Protein 8KH9 (pdb70)

InterPro domains:
  IPR000719 Protein kinase domain [PS50011] (467-755)
  IPR001245 Serine-threonine/tyrosine-protein kinase, catalytic domain [PF07714] (468-743)
  IPR001245 Serine-threonine/tyrosine-protein kinase, catalytic domain [PR00109] (550-563)
  IPR001245 Serine-threonine/tyrosine-protein kinase, catalytic domain [PR00109] (602-620)
  IPR001245 Serine-threonine/tyrosine-protein kinase, catalytic domain [PR00109] (651-661)
  IPR001245 Serine-threonine/tyrosine-protein kinase, catalytic domain [PR00109] (670-692)
  IPR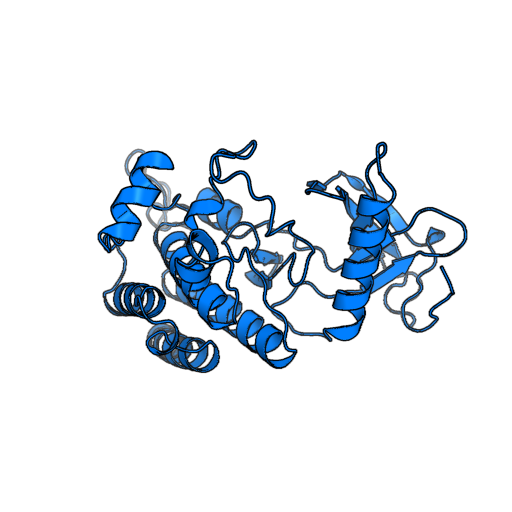001245 Serine-threonine/tyrosine-protein kinase, catalytic domain [PR00109] (714-736)
  IPR003598 Immunoglobulin subtype 2 [SM00408] (48-108)
  IPR003598 Immunoglobulin subtype 2 [SM00408] (163-231)
  IPR003598 Immunoglobulin subtype 2 [SM00408] (262-340)
  IPR003599 Immunoglobulin domain subtype [SM00409] (42-116)
  IPR003599 Immunoglobulin domain subtype [SM00409] (157-242)
  IPR003599 Immunoglobulin domain subtype [SM00409] (256-351)
  IPR007110 Immunoglobulin-like domain [PS50835] (152-240)
  IPR007110 Immunoglobulin-like domain [PS50835] (249-349)
  IPR008266 Tyrosine-protein kinase, active site [PS00109] (608-620)
  IPR011009 Protein kinase-like domain superfamily [SSF56112] (458-743)
  IPR013098 Immunoglobulin I-set [PF07679] (161-239)
  IPR013783 Immunoglobulin-like fold [G3DSA:2.60.40.10] (32-110)
  IPR013783 Immunoglobulin-like fold [G3DSA:2.60.40.10] (138-244)

Nearest PDB structures (foldseek):
  8kh8-assembly1_A  TM=1.003E+00  e=1.673E-57  Homo sapi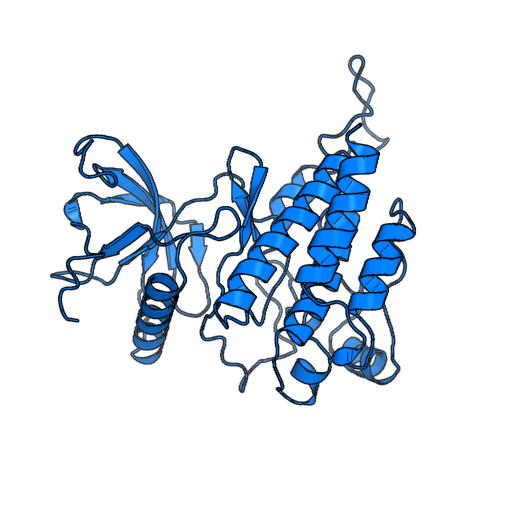ens
  7wcx-assembly1_A  TM=1.002E+00  e=3.620E-56  Homo sapiens
  7yc3-assembly1_A  TM=1.002E+00  e=5.661E-56  Homo sapiens
  4qrc-assembly1_A  TM=9.976E-01  e=4.189E-54  Homo sapiens
  6jpe-assembly1_A  TM=9.881E-01  e=8.193E-54  Homo sapiens

Organism: Homo sapiens (NCBI:txid9606)

Structure (mmCIF, N/CA/C/O backbone):
data_8KH9
#
_entry.id   8KH9
#
_cell.length_a   42.398
_cell.length_b   61.605
_cell.length_c   60.605
_cell.angle_alpha   90.00
_cell.angle_beta   97.93
_cell.angle_gamma   90.00
#
_symmetry.space_group_name_H-M   'P 1 21 1'
#
loop_
_entity.id
_entity.type
_entity.pdbx_description
1 polymer 'Fibroblast growth factor receptor 4'
2 non-polymer 1,2-ETHANEDIOL
3 non-polymer 'SULFATE ION'
4 non-polymer 1-[4-[(1~{R})-1-[3,5-bis(chloranyl)pyridin-4-yl]ethoxy]-5-cyano-pyridin-2-yl]-3-[6-methanoyl-5-[(4-methyl-2-oxidanylidene-piperazin-1-yl)methyl]-3-(2-morpholin-4-ylethoxy)pyridin-2-yl]urea
5 water water
#
loop_
_atom_site.group_PDB
_atom_site.id
_atom_site.type_symbol
_atom_site.label_atom_id
_atom_site.label_alt_id
_atom_site.label_comp_id
_atom_site.label_asym_id
_atom_site.label_entity_id
_atom_site.label_seq_id
_atom_site.pdbx_PDB_ins_code
_atom_site.Cartn_x
_atom_site.Cartn_y
_atom_site.Cartn_z
_atom_site.occupancy
_atom_site.B_iso_or_equiv
_atom_site.auth_seq_id
_atom_site.auth_comp_id
_atom_site.auth_asym_id
_atom_site.auth_atom_id
_atom_site.pdbx_PDB_model_num
ATOM 1 N N . LEU A 1 1 ? 139.425 -11.482 135.123 1.00 37.78 454 LEU A N 1
ATOM 2 C CA . LEU A 1 1 ? 139.902 -10.178 134.687 1.00 31.27 454 LEU A CA 1
ATOM 3 C C . LEU A 1 1 ? 141.262 -9.916 135.305 1.00 24.59 454 LEU A C 1
ATOM 4 O O . LEU A 1 1 ? 141.537 -10.352 136.421 1.00 28.02 454 LEU A O 1
ATOM 9 N N . PRO A 1 2 ? 142.131 -9.224 134.578 1.00 26.55 455 PRO A N 1
ATOM 10 C CA . PRO A 1 2 ? 143.462 -8.922 135.107 1.00 28.49 455 PRO A CA 1
ATOM 11 C C . PRO A 1 2 ? 143.401 -7.758 136.082 1.00 22.65 455 PRO A C 1
ATOM 12 O O . PRO A 1 2 ? 142.469 -6.950 136.076 1.00 28.66 455 PRO A O 1
ATOM 16 N N . LEU A 1 3 ? 144.425 -7.689 136.923 1.00 24.86 456 LEU A N 1
ATOM 17 C CA . LEU A 1 3 ? 144.526 -6.645 137.928 1.00 22.89 456 LEU A CA 1
ATOM 18 C C . LEU A 1 3 ? 145.011 -5.360 137.270 1.00 27.54 456 LEU A C 1
ATOM 19 O O . LEU A 1 3 ? 146.067 -5.346 136.629 1.00 28.92 456 LEU A O 1
ATOM 24 N N . ASP A 1 4 ? 144.240 -4.279 137.422 1.00 21.79 457 ASP A N 1
ATOM 25 C CA . ASP A 1 4 ? 144.677 -2.940 137.028 1.00 21.65 457 ASP A CA 1
ATOM 26 C C . ASP A 1 4 ? 144.989 -2.172 138.302 1.00 22.66 457 ASP A C 1
ATOM 27 O O . ASP A 1 4 ? 144.065 -1.673 138.972 1.00 18.29 457 ASP A O 1
ATOM 32 N N . PRO A 1 5 ? 146.257 -2.059 138.695 1.00 18.52 458 PRO A N 1
ATOM 33 C CA . PRO A 1 5 ? 146.567 -1.400 139.972 1.00 17.60 458 PRO A CA 1
ATOM 34 C C . PRO A 1 5 ? 146.159 0.059 140.043 1.00 17.27 458 PRO A C 1
ATOM 35 O O . PRO A 1 5 ? 146.001 0.571 141.152 1.00 21.50 458 PRO A O 1
ATOM 39 N N . LEU A 1 6 ? 145.950 0.741 138.906 1.00 15.56 459 LEU A N 1
ATOM 40 C CA . LEU A 1 6 ? 145.533 2.138 138.968 1.00 15.55 459 LEU A CA 1
ATOM 41 C C . LEU A 1 6 ? 144.168 2.274 139.636 1.00 16.04 459 LEU A C 1
ATOM 42 O O . LEU A 1 6 ? 143.920 3.255 140.352 1.00 17.34 459 LEU A O 1
ATOM 47 N N . TRP A 1 7 ? 143.296 1.294 139.430 1.00 14.99 460 TRP A N 1
ATOM 48 C CA . TRP A 1 7 ? 141.896 1.405 139.819 1.00 14.31 460 TRP A CA 1
ATOM 49 C C . TRP A 1 7 ? 141.454 0.418 140.891 1.00 16.98 460 TRP A C 1
ATOM 50 O O . TRP A 1 7 ? 140.416 0.660 141.529 1.00 15.35 460 TRP A O 1
ATOM 61 N N . GLU A 1 8 ? 142.168 -0.687 141.079 1.00 15.31 461 GLU A N 1
ATOM 62 C CA . GLU A 1 8 ? 141.689 -1.742 141.963 1.00 14.61 461 GLU A CA 1
ATOM 63 C C . GLU A 1 8 ? 141.633 -1.246 143.404 1.00 15.16 461 GLU A C 1
ATOM 64 O O . GLU A 1 8 ? 142.538 -0.557 143.892 1.00 17.52 461 GLU A O 1
ATOM 70 N N . PHE A 1 9 ? 140.531 -1.578 144.072 1.00 13.44 462 PHE A N 1
ATOM 71 C CA . PHE A 1 9 ? 140.272 -1.198 145.453 1.00 13.86 462 PHE A CA 1
ATOM 72 C C . PHE A 1 9 ? 139.951 -2.468 146.232 1.00 14.88 462 PHE A C 1
ATOM 73 O O . PHE A 1 9 ? 139.197 -3.313 145.747 1.00 15.41 462 PHE A O 1
ATOM 81 N N . PRO A 1 10 ? 140.511 -2.649 147.434 1.00 14.37 463 PRO A N 1
ATOM 82 C CA . PRO A 1 10 ? 140.236 -3.892 148.183 1.00 13.20 463 PRO A CA 1
ATOM 83 C C . PRO A 1 10 ? 138.760 -4.009 148.553 1.00 12.59 463 PRO A C 1
ATOM 84 O O . PRO A 1 10 ? 138.203 -3.144 149.241 1.00 12.75 463 PRO A O 1
ATOM 88 N N . ARG A 1 11 ? 138.136 -5.129 148.157 1.00 12.88 464 ARG A N 1
ATOM 89 C CA . ARG A 1 11 ? 136.700 -5.270 148.417 1.00 12.63 464 ARG A CA 1
ATOM 90 C C . ARG A 1 11 ? 136.372 -5.341 149.909 1.00 12.27 464 ARG A C 1
ATOM 91 O O . ARG A 1 11 ? 135.237 -5.028 150.297 1.00 13.65 464 ARG A O 1
ATOM 99 N N . ASP A 1 12 ? 137.328 -5.740 150.754 1.00 10.86 465 ASP A N 1
ATOM 100 C CA . ASP A 1 12 ? 137.094 -5.778 152.196 1.00 12.40 465 ASP A CA 1
ATOM 101 C C . ASP A 1 12 ? 137.051 -4.399 152.830 1.00 11.71 465 ASP A C 1
ATOM 102 O O . ASP A 1 12 ? 136.724 -4.294 154.022 1.00 12.49 465 ASP A O 1
ATOM 107 N N . ARG A 1 13 ? 137.340 -3.337 152.068 1.00 11.00 466 ARG A N 1
ATOM 108 C CA . ARG A 1 13 ? 137.186 -1.961 152.521 1.00 9.94 466 ARG A CA 1
ATOM 109 C C . ARG A 1 13 ? 135.820 -1.393 152.165 1.00 11.77 466 ARG A C 1
ATOM 110 O O . ARG A 1 13 ? 135.589 -0.193 152.366 1.00 14.11 466 ARG A O 1
ATOM 118 N N . LEU A 1 14 ? 134.920 -2.214 151.627 1.00 13.16 467 LEU A N 1
ATOM 119 C CA . LEU A 1 14 ? 133.543 -1.817 151.338 1.00 9.83 467 LEU A CA 1
ATOM 120 C C . LEU A 1 14 ? 132.605 -2.491 152.318 1.00 13.32 467 LEU A C 1
ATOM 121 O O . LEU A 1 14 ? 132.743 -3.689 152.615 1.00 13.26 467 LEU A O 1
ATOM 126 N N . VAL A 1 15 ? 131.638 -1.737 152.806 1.00 13.44 468 VAL A N 1
ATOM 127 C CA . VAL A 1 15 ? 130.520 -2.293 153.562 1.00 13.61 468 VAL A CA 1
ATOM 128 C C . VAL A 1 15 ? 129.259 -1.954 152.774 1.00 14.37 468 VAL A C 1
ATOM 129 O O . VAL A 1 15 ? 128.869 -0.784 152.703 1.00 12.70 468 VAL A O 1
ATOM 133 N N . LEU A 1 16 ? 128.620 -2.967 152.198 1.00 13.93 469 LEU A N 1
ATOM 134 C CA . LEU A 1 16 ? 127.458 -2.734 151.342 1.00 13.17 469 LEU A CA 1
ATOM 135 C C . LEU A 1 16 ? 126.240 -2.344 152.170 1.00 18.26 469 LEU A C 1
ATOM 136 O O . LEU A 1 16 ? 125.975 -2.925 153.232 1.00 18.07 469 LEU A O 1
ATOM 141 N N . GLY A 1 17 ? 125.491 -1.357 151.670 1.00 17.55 470 GLY A N 1
ATOM 142 C CA . GLY A 1 17 ? 124.278 -0.878 152.311 1.00 15.73 470 GLY A CA 1
ATOM 143 C C . GLY A 1 17 ? 123.021 -1.079 151.481 1.00 14.75 470 GLY A C 1
ATOM 144 O O . GLY A 1 17 ? 122.918 -2.004 150.676 1.00 17.16 470 GLY A O 1
ATOM 145 N N . LYS A 1 18 ? 122.055 -0.178 151.661 1.00 17.55 471 LYS A N 1
ATOM 146 C CA . LYS A 1 18 ? 120.740 -0.355 151.045 1.00 18.69 471 LYS A CA 1
ATOM 147 C C . LYS A 1 18 ? 120.808 -0.171 149.527 1.00 17.78 471 LYS A C 1
ATOM 148 O O . LYS A 1 18 ? 121.509 0.720 149.032 1.00 16.35 471 LYS A O 1
ATOM 150 N N . PRO A 1 19 ? 120.086 -0.984 148.769 1.00 14.51 472 PRO A N 1
ATOM 151 C CA . PRO A 1 19 ? 120.054 -0.814 147.316 1.00 17.66 472 PRO A CA 1
ATOM 152 C C . PRO A 1 19 ? 119.534 0.557 146.930 1.00 17.87 472 PRO A C 1
ATOM 153 O O . PRO A 1 19 ? 118.704 1.157 147.624 1.00 19.83 472 PRO A O 1
ATOM 157 N N . LEU A 1 20 ? 120.035 1.045 145.797 1.00 15.64 473 LEU A N 1
ATOM 158 C CA . LEU A 1 20 ? 119.575 2.288 145.187 1.00 18.04 473 LEU A CA 1
ATOM 159 C C . LEU A 1 20 ? 118.629 2.054 144.017 1.00 20.34 473 LEU A C 1
ATOM 160 O O . LEU A 1 20 ? 117.588 2.722 143.922 1.00 22.40 473 LEU A O 1
ATOM 165 N N . GLY A 1 21 ? 118.943 1.109 143.140 1.00 16.42 474 GLY A N 1
ATOM 166 C CA . GLY A 1 21 ? 118.131 0.923 141.954 1.00 19.91 474 GLY A CA 1
ATOM 167 C C . GLY A 1 21 ? 118.779 -0.095 141.060 1.00 21.60 474 GLY A C 1
ATOM 168 O O . GLY A 1 21 ? 119.889 -0.568 141.307 1.00 22.17 474 GLY A O 1
ATOM 169 N N . GLU A 1 22 ? 118.069 -0.435 139.989 1.00 25.21 475 GLU A N 1
ATOM 170 C CA . GLU A 1 22 ? 118.653 -1.374 139.047 1.00 29.98 475 GLU A CA 1
ATOM 171 C C . GLU A 1 22 ? 118.332 -0.949 137.632 1.00 32.99 475 GLU A C 1
ATOM 172 O O . GLU A 1 22 ? 117.340 -0.262 137.380 1.00 32.64 475 GLU A O 1
ATOM 178 N N . GLY A 1 23 ? 119.206 -1.351 136.718 1.00 33.31 476 GLY A N 1
ATOM 179 C CA . GLY A 1 23 ? 119.070 -1.013 135.321 1.00 33.54 476 GLY A CA 1
ATOM 180 C C . GLY A 1 23 ? 118.945 -2.258 134.479 1.00 25.62 476 GLY A C 1
ATOM 181 O O . GLY A 1 23 ? 118.561 -3.320 134.983 1.00 27.06 476 GLY A O 1
ATOM 182 N N . ALA A 1 24 ? 119.271 -2.144 133.189 1.00 28.52 477 ALA A N 1
ATOM 183 C CA . ALA A 1 24 ? 119.074 -3.269 132.278 1.00 30.39 477 ALA A CA 1
ATOM 184 C C . ALA A 1 24 ? 120.032 -4.419 132.567 1.00 32.95 477 ALA A C 1
ATOM 185 O O . ALA A 1 24 ? 119.672 -5.587 132.382 1.00 34.96 477 ALA A O 1
ATOM 187 N N . PHE A 1 25 ? 121.263 -4.123 132.996 1.00 29.07 478 PHE A N 1
ATOM 188 C CA . PHE A 1 25 ? 122.246 -5.185 133.177 1.00 28.46 478 PHE A CA 1
ATOM 189 C C . PHE A 1 25 ? 122.927 -5.202 134.537 1.00 24.71 478 PHE A C 1
ATOM 190 O O . PHE A 1 25 ? 123.774 -6.075 134.766 1.00 26.58 478 PHE A O 1
ATOM 198 N N . GLY A 1 26 ? 122.587 -4.286 135.444 1.00 23.46 479 GLY A N 1
ATOM 199 C CA . GLY A 1 26 ? 123.227 -4.294 136.741 1.00 20.27 479 GLY A CA 1
ATOM 200 C C . GLY A 1 26 ? 122.332 -3.698 137.806 1.00 25.26 479 GLY A C 1
ATOM 201 O O . GLY A 1 26 ? 121.224 -3.232 137.536 1.00 25.72 479 GLY A O 1
ATOM 202 N N . GLN A 1 27 ? 122.827 -3.726 139.037 1.00 18.99 480 GLN A N 1
ATOM 203 C CA . GLN A 1 27 ? 122.128 -3.149 140.170 1.00 21.87 480 GLN A CA 1
ATOM 204 C C . GLN A 1 27 ? 123.125 -2.301 140.938 1.00 16.34 480 GLN A C 1
ATOM 205 O O . GLN A 1 27 ? 124.332 -2.559 140.904 1.00 17.59 480 GLN A O 1
ATOM 211 N N . VAL A 1 28 ? 122.613 -1.270 141.591 1.00 15.54 481 VAL A N 1
ATOM 212 C CA . VAL A 1 28 ? 123.439 -0.282 142.271 1.00 14.89 481 VAL A CA 1
ATOM 213 C C . VAL A 1 28 ? 123.024 -0.252 143.736 1.00 14.21 481 VAL A C 1
ATOM 214 O O . VAL A 1 28 ? 121.827 -0.167 144.045 1.00 15.32 481 VAL A O 1
ATOM 218 N N . VAL A 1 29 ? 124.006 -0.325 144.640 1.00 13.22 482 VAL A N 1
ATOM 219 C CA . VAL A 1 29 ? 123.754 -0.263 146.074 1.00 13.68 482 VAL A CA 1
ATOM 220 C C . VAL A 1 29 ? 124.645 0.814 146.673 1.00 13.48 482 VAL A C 1
ATOM 221 O O . VAL A 1 29 ? 125.752 1.074 146.184 1.00 15.50 482 VAL A O 1
ATOM 225 N N . ARG A 1 30 ? 124.149 1.461 147.722 1.00 13.41 483 ARG A N 1
ATOM 226 C CA . ARG A 1 30 ? 124.991 2.348 148.511 1.00 11.42 483 ARG A CA 1
ATOM 227 C C . ARG A 1 30 ? 126.017 1.514 149.264 1.00 13.02 483 ARG A C 1
ATOM 228 O O . ARG A 1 30 ? 125.776 0.350 149.588 1.00 15.25 483 ARG A O 1
ATOM 236 N N . ALA A 1 31 ? 127.171 2.111 149.557 1.00 12.15 484 ALA A N 1
ATOM 237 C CA . ALA A 1 31 ? 128.135 1.424 150.409 1.00 12.98 484 ALA A CA 1
ATOM 238 C C . ALA A 1 31 ? 128.985 2.444 151.140 1.00 13.57 484 ALA A C 1
ATOM 239 O O . ALA A 1 31 ? 129.119 3.588 150.713 1.00 12.25 484 ALA A O 1
ATOM 241 N N . GLU A 1 32 ? 129.533 2.035 152.284 1.00 14.29 485 GLU A N 1
ATOM 242 C CA . GLU A 1 32 ? 130.619 2.766 152.921 1.00 14.34 485 GLU A CA 1
ATOM 243 C C . GLU A 1 32 ? 131.949 2.211 152.429 1.00 14.99 485 GLU A C 1
ATOM 244 O O . GLU A 1 32 ? 132.115 0.989 152.295 1.00 15.08 485 GLU A O 1
ATOM 250 N N . ALA A 1 33 ? 132.867 3.100 152.101 1.00 11.76 486 ALA A N 1
ATOM 251 C CA . ALA A 1 33 ? 134.229 2.762 151.704 1.00 11.51 486 ALA A CA 1
ATOM 252 C C . ALA A 1 33 ? 135.200 3.359 152.716 1.00 14.98 486 ALA A C 1
ATOM 253 O O . ALA A 1 33 ? 135.029 4.509 153.157 1.00 14.84 486 ALA A O 1
ATOM 255 N N . PHE A 1 34 ? 136.217 2.588 153.097 1.00 12.36 487 PHE A N 1
ATOM 256 C CA . PHE A 1 34 ? 137.238 3.047 154.033 1.00 10.60 487 PHE A CA 1
ATOM 257 C C . PHE A 1 34 ? 138.562 3.196 153.302 1.00 11.09 487 PHE A C 1
ATOM 258 O O . PHE A 1 34 ? 139.051 2.247 152.682 1.00 14.49 487 PHE A O 1
ATOM 266 N N . GLY A 1 35 ? 139.085 4.420 153.283 1.00 12.75 488 GLY A N 1
ATOM 267 C CA . GLY A 1 35 ? 140.383 4.630 152.681 1.00 15.07 488 GLY A CA 1
ATOM 268 C C . GLY A 1 35 ? 140.358 4.788 151.177 1.00 14.34 488 GLY A C 1
ATOM 269 O O . GLY A 1 35 ? 141.349 4.445 150.510 1.00 15.35 488 GLY A O 1
ATOM 270 N N . MET A 1 36 ? 139.244 5.270 150.615 1.00 14.97 489 MET A N 1
ATOM 271 C CA . MET A 1 36 ? 139.254 5.607 149.191 1.00 17.56 489 MET A CA 1
ATOM 272 C C . MET A 1 36 ? 140.379 6.575 148.862 1.00 19.35 489 MET A C 1
ATOM 273 O O . MET A 1 36 ? 141.036 6.440 147.821 1.00 20.63 489 MET A O 1
ATOM 278 N N . ASP A 1 37 ? 140.647 7.522 149.755 1.00 18.78 490 ASP A N 1
ATOM 279 C CA . ASP A 1 37 ? 141.855 8.336 149.677 1.00 22.54 490 ASP A CA 1
ATOM 280 C C . ASP A 1 37 ? 142.964 7.560 150.376 1.00 22.65 490 ASP A C 1
ATOM 281 O O . ASP A 1 37 ? 142.895 7.378 151.601 1.00 20.36 490 ASP A O 1
ATOM 286 N N . PRO A 1 38 ? 143.983 7.077 149.659 1.00 26.55 491 PRO A N 1
ATOM 287 C CA . PRO A 1 38 ? 145.025 6.269 150.316 1.00 29.69 491 PRO A CA 1
ATOM 288 C C . PRO A 1 38 ? 145.805 7.014 151.380 1.00 32.11 491 PRO A C 1
ATOM 289 O O . PRO A 1 38 ? 146.441 6.369 152.223 1.00 32.44 491 PRO A O 1
ATOM 293 N N . ALA A 1 39 ? 145.791 8.345 151.372 1.00 27.66 492 ALA A N 1
ATOM 294 C CA . ALA A 1 39 ? 146.470 9.087 152.426 1.00 28.44 492 ALA A CA 1
ATOM 295 C C . ALA A 1 39 ? 145.666 9.145 153.716 1.00 26.03 492 ALA A C 1
ATOM 296 O O . ALA A 1 39 ? 146.199 9.572 154.747 1.00 31.27 492 ALA A O 1
ATOM 298 N N . ARG A 1 40 ? 144.401 8.735 153.681 1.00 27.34 493 ARG A N 1
ATOM 299 C CA . ARG A 1 40 ? 143.528 8.685 154.852 1.00 21.76 493 ARG A CA 1
ATOM 300 C C . ARG A 1 40 ? 142.911 7.290 154.887 1.00 22.20 493 ARG A C 1
ATOM 301 O O . ARG A 1 40 ? 141.708 7.119 154.661 1.00 19.30 493 ARG A O 1
ATOM 309 N N . PRO A 1 41 ? 143.719 6.264 155.179 1.00 20.52 494 PRO A N 1
ATOM 310 C CA . PRO A 1 41 ? 143.263 4.877 154.968 1.00 16.81 494 PRO A CA 1
ATOM 311 C C . PRO A 1 41 ? 142.109 4.441 155.860 1.00 17.86 494 PRO A C 1
ATOM 312 O O . PRO A 1 41 ? 141.435 3.471 155.512 1.00 18.74 494 PRO A O 1
ATOM 316 N N . ASP A 1 42 ? 141.864 5.085 157.000 1.00 14.11 495 ASP A N 1
ATOM 317 C CA . ASP A 1 42 ? 140.730 4.708 157.829 1.00 14.40 495 ASP A CA 1
ATOM 318 C C . ASP A 1 42 ? 139.514 5.611 157.665 1.00 18.70 495 ASP A C 1
ATOM 319 O O . ASP A 1 42 ? 138.510 5.405 158.351 1.00 23.62 495 ASP A O 1
ATOM 324 N N . GLN A 1 43 ? 139.566 6.584 156.758 1.00 15.75 496 GLN A N 1
ATOM 325 C CA . GLN A 1 43 ? 138.461 7.527 156.603 1.00 20.85 496 GLN A CA 1
ATOM 326 C C . GLN A 1 43 ? 137.303 6.890 155.840 1.00 18.04 496 GLN A C 1
ATOM 327 O O . GLN A 1 43 ? 137.507 6.230 154.818 1.00 16.08 496 GLN A O 1
ATOM 333 N N . ALA A 1 44 ? 136.086 7.127 156.322 1.00 15.08 497 ALA A N 1
ATOM 334 C CA . ALA A 1 44 ? 134.874 6.621 155.687 1.00 16.69 497 ALA A CA 1
ATOM 335 C C . ALA A 1 44 ? 134.331 7.609 154.667 1.00 17.70 497 ALA A C 1
ATOM 336 O O . ALA A 1 44 ? 134.363 8.831 154.879 1.00 19.98 497 ALA A O 1
ATOM 338 N N . SER A 1 45 ? 133.784 7.068 153.575 1.00 15.48 498 SER A N 1
ATOM 339 C CA . SER A 1 45 ? 133.044 7.842 152.589 1.00 15.90 498 SER A CA 1
ATOM 340 C C . SER A 1 45 ? 131.880 6.985 152.106 1.00 14.47 498 SER A C 1
ATOM 341 O O . SER A 1 45 ? 131.893 5.765 152.279 1.00 15.12 498 SER A O 1
ATOM 344 N N . THR A 1 46 ? 130.857 7.620 151.524 1.00 15.17 499 THR A N 1
ATOM 345 C CA . THR A 1 46 ? 129.701 6.909 150.982 1.00 14.57 499 THR A CA 1
ATOM 346 C C . THR A 1 46 ? 129.809 6.904 149.473 1.00 15.20 499 THR A C 1
ATOM 347 O O . THR A 1 46 ? 130.039 7.953 148.862 1.00 17.83 499 THR A O 1
ATOM 351 N N . VAL A 1 47 ? 129.690 5.723 148.887 1.00 11.87 500 VAL A N 1
ATOM 352 C CA . VAL A 1 47 ? 129.886 5.516 147.460 1.00 11.61 500 VAL A CA 1
ATOM 353 C C . VAL A 1 47 ? 128.708 4.714 146.923 1.00 13.22 500 VAL A C 1
ATOM 354 O O . VAL A 1 47 ? 127.886 4.176 147.669 1.00 13.94 500 VAL A O 1
ATOM 358 N N . ALA A 1 48 ? 128.617 4.642 145.607 1.00 10.98 501 ALA A N 1
ATOM 359 C CA . ALA A 1 48 ? 127.625 3.823 144.922 1.00 12.31 501 ALA A CA 1
ATOM 360 C C . ALA A 1 48 ? 128.355 2.685 144.228 1.00 14.61 501 ALA A C 1
ATOM 361 O O . ALA A 1 48 ? 129.377 2.917 143.576 1.00 16.46 501 ALA A O 1
ATOM 363 N N . VAL A 1 49 ? 127.891 1.445 144.423 1.00 13.11 502 VAL A N 1
ATOM 364 C CA . VAL A 1 49 ? 128.561 0.261 143.887 1.00 11.93 502 VAL A CA 1
ATOM 365 C C . VAL A 1 49 ? 127.626 -0.407 142.892 1.00 15.40 502 VAL A C 1
ATOM 366 O O . VAL A 1 49 ? 126.515 -0.812 143.262 1.00 13.89 502 VAL A O 1
ATOM 370 N N . LYS A 1 50 ? 128.070 -0.531 141.638 1.00 13.37 503 LYS A N 1
ATOM 371 C CA . LYS A 1 50 ? 127.327 -1.269 140.619 1.00 12.29 503 LYS A CA 1
ATOM 372 C C . LYS A 1 50 ? 127.887 -2.686 140.481 1.00 13.53 503 LYS A C 1
ATOM 373 O O . LYS A 1 50 ? 129.106 -2.897 140.497 1.00 13.84 503 LYS A O 1
ATOM 379 N N . MET A 1 51 ? 126.993 -3.665 140.363 1.00 13.58 504 MET A N 1
ATOM 380 C CA . MET A 1 51 ? 127.408 -5.056 140.260 1.00 14.20 504 MET A CA 1
ATOM 381 C C . MET A 1 51 ? 126.357 -5.780 139.415 1.00 18.84 504 MET A C 1
ATOM 382 O O . MET A 1 51 ? 125.294 -5.238 139.112 1.00 16.83 504 MET A O 1
ATOM 387 N N . LEU A 1 52 ? 126.631 -7.032 139.079 1.00 15.39 505 LEU A N 1
ATOM 388 C CA . LEU A 1 52 ? 125.666 -7.801 138.313 1.00 16.03 505 LEU A CA 1
ATOM 389 C C . LEU A 1 52 ? 124.499 -8.240 139.192 1.00 22.47 505 LEU A C 1
ATOM 390 O O . LEU A 1 52 ? 124.652 -8.465 140.399 1.00 23.40 505 LEU A O 1
ATOM 395 N N . LYS A 1 53 ? 123.332 -8.387 138.567 1.00 27.53 506 LYS A N 1
ATOM 396 C CA . LYS A 1 53 ? 122.200 -9.046 139.211 1.00 29.25 506 LYS A CA 1
ATOM 397 C C . LYS A 1 53 ? 122.474 -10.543 139.366 1.00 27.88 506 LYS A C 1
ATOM 398 O O . LYS A 1 53 ? 123.447 -11.088 138.838 1.00 32.62 506 LYS A O 1
ATOM 404 N N . ASP A 1 54 ? 121.584 -11.213 140.103 1.00 33.72 507 ASP A N 1
ATOM 405 C CA . ASP A 1 54 ? 121.780 -12.630 140.401 1.00 39.01 507 ASP A CA 1
ATOM 406 C C . ASP A 1 54 ? 121.551 -13.515 139.179 1.00 44.32 507 ASP A C 1
ATOM 407 O O . ASP A 1 54 ? 122.185 -14.569 139.049 1.00 42.15 507 ASP A O 1
ATOM 412 N N . ASN A 1 55 ? 120.668 -13.107 138.270 1.00 37.66 508 ASN A N 1
ATOM 413 C CA . ASN A 1 55 ? 120.374 -13.890 137.078 1.00 45.68 508 ASN A CA 1
ATOM 414 C C . ASN A 1 55 ? 121.259 -13.516 135.896 1.00 51.71 508 ASN A C 1
ATOM 415 O O . ASN A 1 55 ? 120.829 -13.652 134.744 1.00 51.53 508 ASN A O 1
ATOM 420 N N . ALA A 1 56 ? 122.485 -13.058 136.146 1.00 40.04 509 ALA A N 1
ATOM 421 C CA . ALA A 1 56 ? 123.238 -12.365 135.108 1.00 40.65 509 ALA A CA 1
ATOM 422 C C . ALA A 1 56 ? 123.742 -13.317 134.027 1.00 36.09 509 ALA A C 1
ATOM 423 O O . ALA A 1 56 ? 124.253 -14.406 134.307 1.00 31.61 509 ALA A O 1
ATOM 425 N N . SER A 1 57 ? 123.606 -12.881 132.785 1.00 32.13 510 SER A N 1
ATOM 426 C CA . SER A 1 57 ? 124.110 -13.596 131.629 1.00 33.10 510 SER A CA 1
ATOM 427 C C . SER A 1 57 ? 125.528 -13.138 131.304 1.00 33.56 510 SER A C 1
ATOM 428 O O . SER A 1 57 ? 126.034 -12.157 131.852 1.00 28.48 510 SER A O 1
ATOM 431 N N . ASP A 1 58 ? 126.167 -13.853 130.377 1.00 31.59 511 ASP A N 1
ATOM 432 C CA . ASP A 1 58 ? 127.482 -13.434 129.902 1.00 35.77 511 ASP A CA 1
ATOM 433 C C . ASP A 1 58 ? 127.428 -12.075 129.216 1.00 28.37 511 ASP A C 1
ATOM 434 O O . ASP A 1 58 ? 128.387 -11.299 129.312 1.00 27.86 511 ASP A O 1
ATOM 439 N N . LYS A 1 59 ? 126.322 -11.771 128.526 1.00 28.24 512 LYS A N 1
ATOM 440 C CA . LYS A 1 59 ? 126.150 -10.445 127.933 1.00 32.56 512 LYS A CA 1
ATOM 441 C C . LYS A 1 59 ? 126.084 -9.363 129.006 1.00 25.31 512 LYS A C 1
ATOM 442 O O . LYS A 1 59 ? 126.645 -8.274 128.832 1.00 22.91 512 LYS A O 1
ATOM 448 N N . ASP A 1 60 ? 125.360 -9.625 130.099 1.00 25.46 513 ASP A N 1
ATOM 449 C CA . ASP A 1 60 ? 125.318 -8.662 131.198 1.00 22.85 513 ASP A CA 1
ATOM 450 C C . ASP A 1 60 ? 126.720 -8.376 131.719 1.00 24.01 513 ASP A C 1
ATOM 451 O O . ASP A 1 60 ? 127.084 -7.213 131.957 1.00 18.64 513 ASP A O 1
ATOM 456 N N . LEU A 1 61 ? 127.538 -9.420 131.867 1.00 21.23 514 LEU A N 1
ATOM 457 C CA . LEU A 1 61 ? 128.902 -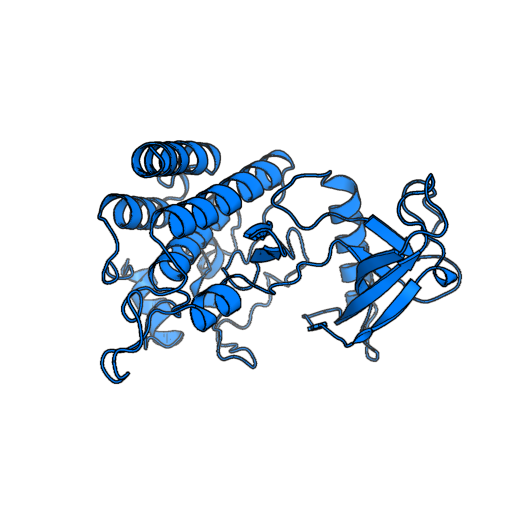9.232 132.349 1.00 18.95 514 LEU A CA 1
ATOM 458 C C . LEU A 1 61 ? 129.720 -8.393 131.374 1.00 23.66 514 LEU A C 1
ATOM 459 O O . LEU A 1 61 ? 130.429 -7.464 131.773 1.00 19.66 514 LEU A O 1
ATOM 464 N N . ALA A 1 62 ? 129.631 -8.701 130.081 1.00 24.60 515 ALA A N 1
ATOM 465 C CA . ALA A 1 62 ? 130.367 -7.908 129.103 1.00 21.78 515 ALA A CA 1
ATOM 466 C C . ALA A 1 62 ? 129.910 -6.453 129.112 1.00 18.43 515 ALA A C 1
ATOM 467 O O . ALA A 1 62 ? 130.727 -5.537 128.945 1.00 20.01 515 ALA A O 1
ATOM 469 N N . ASP A 1 63 ? 128.603 -6.221 129.295 1.00 20.19 516 ASP A N 1
ATOM 470 C CA . ASP A 1 63 ? 128.099 -4.850 129.378 1.00 17.57 516 ASP A CA 1
ATOM 471 C C . ASP A 1 63 ? 128.670 -4.113 130.588 1.00 18.69 516 ASP A C 1
ATOM 472 O O . ASP A 1 63 ? 129.021 -2.935 130.488 1.00 18.47 516 ASP A O 1
ATOM 477 N N . LEU A 1 64 ? 128.768 -4.792 131.743 1.00 17.70 517 LEU A N 1
ATOM 478 C CA . LEU A 1 64 ? 129.336 -4.148 132.925 1.00 15.71 517 LEU A CA 1
ATOM 479 C C . LEU A 1 64 ? 130.836 -3.893 132.758 1.00 16.92 517 LEU A C 1
ATOM 480 O O . LEU A 1 64 ? 131.342 -2.841 133.166 1.00 16.88 517 LEU A O 1
ATOM 485 N N . VAL A 1 65 ? 131.571 -4.852 132.191 1.00 16.13 518 VAL A N 1
ATOM 486 C CA . VAL A 1 65 ? 132.985 -4.628 131.903 1.00 17.30 518 VAL A CA 1
ATOM 487 C C . VAL A 1 65 ? 133.170 -3.459 130.935 1.00 16.59 518 VAL A C 1
ATOM 488 O O . VAL A 1 65 ? 134.085 -2.645 131.100 1.00 16.65 518 VAL A O 1
ATOM 492 N N . SER A 1 66 ? 132.325 -3.374 129.897 1.00 18.13 519 SER A N 1
ATOM 493 C CA . SER A 1 66 ? 132.421 -2.254 128.965 1.00 16.62 519 SER A CA 1
ATOM 494 C C . SER A 1 66 ? 132.180 -0.925 129.668 1.00 19.46 519 SER A C 1
ATOM 495 O O . SER A 1 66 ? 132.883 0.063 129.414 1.00 18.79 519 SER A O 1
ATOM 498 N N . GLU A 1 67 ? 131.181 -0.873 130.550 1.00 15.43 520 GLU A N 1
ATOM 499 C CA . GLU A 1 67 ? 130.925 0.362 131.287 1.00 16.26 520 GLU A CA 1
ATOM 500 C C . GLU A 1 67 ? 132.122 0.740 132.147 1.00 16.49 520 GLU A C 1
ATOM 501 O O . GLU A 1 67 ? 132.520 1.916 132.193 1.00 16.49 520 GLU A O 1
ATOM 507 N N . MET A 1 68 ? 132.718 -0.244 132.829 1.00 15.47 521 MET A N 1
ATOM 508 C CA . MET A 1 68 ? 133.908 0.018 133.631 1.00 16.23 521 MET A CA 1
ATOM 509 C C . MET A 1 68 ? 135.022 0.612 132.783 1.00 15.73 521 MET A C 1
ATOM 510 O O . MET A 1 68 ? 135.644 1.604 133.174 1.00 14.95 521 MET A O 1
ATOM 515 N N . GLU A 1 69 ? 135.249 0.052 131.595 1.00 14.95 522 GLU A N 1
ATOM 516 C CA . GLU A 1 69 ? 136.331 0.546 130.751 1.00 20.76 522 GLU A CA 1
ATOM 517 C C . GLU A 1 69 ? 136.050 1.962 130.246 1.00 17.33 522 GLU A C 1
ATOM 518 O O . GLU A 1 69 ? 136.958 2.801 130.222 1.00 20.19 522 GLU A O 1
ATOM 524 N N . VAL A 1 70 ? 134.790 2.266 129.907 1.00 15.82 523 VAL A N 1
ATOM 525 C CA . VAL A 1 70 ? 134.433 3.640 129.531 1.00 19.48 523 VAL A CA 1
ATOM 526 C C . VAL A 1 70 ? 134.706 4.590 130.683 1.00 20.08 523 VAL A C 1
ATOM 527 O O . VAL A 1 70 ? 135.250 5.690 130.499 1.00 20.66 523 VAL A O 1
ATOM 531 N N . MET A 1 71 ? 134.321 4.191 131.895 1.00 15.57 524 MET A N 1
ATOM 532 C CA . MET A 1 71 ? 134.486 5.055 133.055 1.00 15.26 524 MET A CA 1
ATOM 533 C C . MET A 1 71 ? 135.958 5.255 133.407 1.00 18.31 524 MET A C 1
ATOM 534 O O . MET A 1 71 ? 136.321 6.284 133.990 1.00 22.88 524 MET A O 1
ATOM 539 N N . LYS A 1 72 ? 136.814 4.273 133.110 1.00 16.38 525 LYS A N 1
ATOM 540 C CA . LYS A 1 72 ? 138.245 4.476 133.312 1.00 19.24 525 LYS A CA 1
ATOM 541 C C . LYS A 1 72 ? 138.798 5.547 132.381 1.00 21.34 525 LYS A C 1
ATOM 542 O O . LYS A 1 72 ? 139.673 6.327 132.775 1.00 23.17 525 LYS A O 1
ATOM 548 N N . LEU A 1 73 ? 138.318 5.577 131.141 1.00 17.99 526 LEU A N 1
ATOM 549 C CA . LEU A 1 73 ? 138.871 6.436 130.106 1.00 20.81 526 LEU A CA 1
ATOM 550 C C . LEU A 1 73 ? 138.285 7.840 130.135 1.00 23.55 526 LEU A C 1
ATOM 551 O O . LEU A 1 73 ? 138.903 8.769 129.596 1.00 24.24 526 LEU A O 1
ATOM 556 N N . ILE A 1 74 ? 137.120 8.025 130.758 1.00 23.71 527 ILE A N 1
ATOM 557 C CA . ILE A 1 74 ? 136.431 9.312 130.665 1.00 20.28 527 ILE A CA 1
ATOM 558 C C . ILE A 1 74 ? 137.163 10.440 131.372 1.00 20.49 527 ILE A C 1
ATOM 559 O O . ILE A 1 74 ? 137.049 11.601 130.962 1.00 19.41 527 ILE A O 1
ATOM 564 N N . GLY A 1 75 ? 137.895 10.152 132.445 1.00 19.51 528 GLY A N 1
ATOM 565 C CA . GLY A 1 75 ? 138.497 11.204 133.233 1.00 19.37 528 GLY A CA 1
ATOM 566 C C . GLY A 1 75 ? 137.484 11.871 134.145 1.00 20.88 528 GLY A C 1
ATOM 567 O O . GLY A 1 75 ? 136.285 11.592 134.117 1.00 31.83 528 GLY A O 1
ATOM 568 N N . ARG A 1 76 ? 137.976 12.804 134.942 1.00 20.07 529 ARG A N 1
ATOM 569 C CA . ARG A 1 76 ? 137.208 13.419 136.019 1.00 22.42 529 ARG A CA 1
ATOM 570 C C . ARG A 1 76 ? 136.590 14.732 135.551 1.00 24.00 529 ARG A C 1
ATOM 571 O O . ARG A 1 76 ? 137.261 15.550 134.911 1.00 21.55 529 ARG A O 1
ATOM 573 N N . HIS A 1 77 ? 135.311 14.942 135.872 1.00 17.40 530 HIS A N 1
ATOM 574 C CA . HIS A 1 77 ? 134.713 16.256 135.715 1.00 16.10 530 HIS A CA 1
ATOM 575 C C . HIS A 1 77 ? 133.675 16.454 136.810 1.00 14.71 530 HIS A C 1
ATOM 576 O O . HIS A 1 77 ? 133.013 15.501 137.221 1.00 15.39 530 HIS A O 1
ATOM 583 N N . LYS A 1 78 ? 133.517 17.704 137.245 1.00 14.49 531 LYS A N 1
ATOM 584 C CA . LYS A 1 78 ? 132.596 18.013 138.337 1.00 14.14 531 LYS A CA 1
ATOM 585 C C . LYS A 1 78 ? 131.162 17.609 138.013 1.00 15.04 531 LYS A C 1
ATOM 586 O O . LYS A 1 78 ? 130.396 17.237 138.916 1.00 13.95 531 LYS A O 1
ATOM 592 N N . ASN A 1 79 ? 130.782 17.634 136.732 1.00 11.80 532 ASN A N 1
ATOM 593 C CA . ASN A 1 79 ? 129.375 17.501 136.366 1.00 11.66 532 ASN A CA 1
ATOM 594 C C . ASN A 1 79 ? 129.065 16.144 135.752 1.00 10.89 532 ASN A C 1
ATOM 595 O O . ASN A 1 79 ? 128.070 16.003 135.022 1.00 11.96 532 ASN A O 1
ATOM 600 N N . ILE A 1 80 ? 129.882 15.125 136.052 1.00 12.18 533 ILE A N 1
ATOM 601 C CA . ILE A 1 80 ? 129.567 13.734 135.744 1.00 13.46 533 ILE A CA 1
ATOM 602 C C . ILE A 1 80 ? 129.759 12.891 137.002 1.00 12.37 533 ILE A C 1
ATOM 603 O O . ILE A 1 80 ? 130.461 13.285 137.941 1.00 12.69 533 ILE A O 1
ATOM 608 N N . ILE A 1 81 ? 129.103 11.725 137.027 1.00 10.84 534 ILE A N 1
ATOM 609 C CA . ILE A 1 81 ? 129.413 10.725 138.053 1.00 11.57 534 ILE A CA 1
ATOM 610 C C . ILE A 1 81 ? 130.786 10.144 137.739 1.00 12.95 534 ILE A C 1
ATOM 611 O O . ILE A 1 81 ? 130.992 9.565 136.668 1.00 15.81 534 ILE A O 1
ATOM 616 N N . ASN A 1 82 ? 131.716 10.243 138.682 1.00 13.11 535 ASN A N 1
ATOM 617 C CA . ASN A 1 82 ? 133.089 9.825 138.430 1.00 13.31 535 ASN A CA 1
ATOM 618 C C . ASN A 1 82 ? 133.368 8.445 139.010 1.00 14.60 535 ASN A C 1
ATOM 619 O O . ASN A 1 82 ? 132.840 8.086 140.066 1.00 14.64 535 ASN A O 1
ATOM 624 N N . LEU A 1 83 ? 134.182 7.672 138.289 1.00 13.30 536 LEU A N 1
ATOM 625 C CA . LEU A 1 83 ? 134.687 6.395 138.791 1.00 12.44 536 LEU A CA 1
ATOM 626 C C . LEU A 1 83 ? 135.654 6.628 139.948 1.00 13.59 536 LEU A C 1
ATOM 627 O O . LEU A 1 83 ? 136.537 7.501 139.891 1.00 14.66 536 LEU A O 1
ATOM 632 N N . LEU A 1 84 ? 135.482 5.840 141.019 1.00 12.79 537 LEU A N 1
ATOM 633 C CA . LEU A 1 84 ? 136.398 5.876 142.147 1.00 14.91 537 LEU A CA 1
ATOM 634 C C . LEU A 1 84 ? 137.296 4.645 142.243 1.00 12.50 537 LEU A C 1
ATOM 635 O O . LEU A 1 84 ? 138.436 4.769 142.690 1.00 14.30 537 LEU A O 1
ATOM 640 N N . GLY A 1 85 ? 136.840 3.487 141.790 1.00 12.42 538 GLY A N 1
ATOM 641 C CA . GLY A 1 85 ? 137.654 2.285 141.866 1.00 14.70 538 GLY A CA 1
ATOM 642 C C . GLY A 1 85 ? 136.848 1.109 141.379 1.00 13.85 538 GLY A C 1
ATOM 643 O O . GLY A 1 85 ? 135.666 1.233 141.019 1.00 12.36 538 GLY A O 1
ATOM 644 N N . VAL A 1 86 ? 137.499 -0.062 141.376 1.00 13.11 539 VAL A N 1
ATOM 645 C CA . VAL A 1 86 ? 136.862 -1.281 140.909 1.00 10.64 539 VAL A CA 1
ATOM 646 C C . VAL A 1 86 ? 137.333 -2.419 141.797 1.00 11.86 539 VAL A C 1
ATOM 647 O O . VAL A 1 86 ? 138.407 -2.360 142.389 1.00 13.57 539 VAL A O 1
ATOM 651 N N . CYS A 1 87 ? 136.523 -3.466 141.865 1.00 12.11 540 CYS A N 1
ATOM 652 C CA . CYS A 1 87 ? 136.938 -4.707 142.520 1.00 14.75 540 CYS A CA 1
ATOM 653 C C . CYS A 1 87 ? 136.770 -5.821 141.507 1.00 13.43 540 CYS A C 1
ATOM 654 O O . CYS A 1 87 ? 135.646 -6.169 141.151 1.00 16.52 540 CYS A O 1
ATOM 657 N N . THR A 1 88 ? 137.893 -6.366 141.026 1.00 16.02 541 THR A N 1
ATOM 658 C CA . THR A 1 88 ? 137.876 -7.403 140.005 1.00 16.38 541 THR A CA 1
ATOM 659 C C . THR A 1 88 ? 138.474 -8.715 140.475 1.00 18.90 541 THR A C 1
ATOM 660 O O . THR A 1 88 ? 138.254 -9.743 139.824 1.00 23.61 541 THR A O 1
ATOM 664 N N . GLN A 1 89 ? 139.215 -8.715 141.570 1.00 17.22 542 GLN A N 1
ATOM 665 C CA . GLN A 1 89 ? 139.981 -9.884 141.981 1.00 19.74 542 GLN A CA 1
ATOM 666 C C . GLN A 1 89 ? 139.269 -10.597 143.119 1.00 24.21 542 GLN A C 1
ATOM 667 O O . GLN A 1 89 ? 138.795 -9.959 144.066 1.00 21.47 542 GLN A O 1
ATOM 673 N N . GLU A 1 90 ? 139.203 -11.924 143.023 1.00 22.15 543 GLU A N 1
ATOM 674 C CA . GLU A 1 90 ? 138.783 -12.801 144.118 1.00 22.94 543 GLU A CA 1
ATOM 675 C C . GLU A 1 90 ? 137.422 -12.400 144.695 1.00 21.79 543 GLU A C 1
ATOM 676 O O . GLU A 1 90 ? 137.253 -12.196 145.901 1.00 20.67 543 GLU A O 1
ATOM 682 N N . GLY A 1 91 ? 136.441 -12.315 143.807 1.00 21.60 544 GLY A N 1
ATOM 683 C CA . GLY A 1 91 ? 135.088 -11.999 144.182 1.00 17.97 544 GLY A CA 1
ATOM 684 C C . GLY A 1 91 ? 134.327 -11.394 143.019 1.00 18.49 544 GLY A C 1
ATOM 685 O O . GLY A 1 91 ? 134.840 -11.287 141.900 1.00 22.30 544 GLY A O 1
ATOM 686 N N . PRO A 1 92 ? 133.079 -11.000 143.263 1.00 18.37 545 PRO A N 1
ATOM 687 C CA . PRO A 1 92 ? 132.253 -10.437 142.188 1.00 17.18 545 PRO A CA 1
ATOM 688 C C . PRO A 1 92 ? 132.784 -9.096 141.708 1.00 17.08 545 PRO A C 1
ATOM 689 O O . PRO A 1 92 ? 133.479 -8.364 142.423 1.00 16.10 545 PRO A O 1
ATOM 693 N N . LEU A 1 93 ? 132.424 -8.771 140.468 1.00 15.23 546 LEU A N 1
ATOM 694 C CA . LEU A 1 93 ? 132.863 -7.532 139.833 1.00 16.98 546 LEU A CA 1
ATOM 695 C C . LEU A 1 93 ? 132.076 -6.365 140.406 1.00 14.07 546 LEU A C 1
ATOM 696 O O . LEU A 1 93 ? 130.838 -6.368 140.369 1.00 14.35 546 LEU A O 1
ATOM 701 N N . TYR A 1 94 ? 132.789 -5.375 140.946 1.00 12.90 547 TYR A N 1
ATOM 702 C CA . TYR A 1 94 ? 132.185 -4.146 141.455 1.00 14.41 547 TYR A CA 1
ATOM 703 C C . TYR A 1 94 ? 132.793 -2.943 140.737 1.00 12.32 547 TYR A C 1
ATOM 704 O O . TYR A 1 94 ? 134.014 -2.870 140.541 1.00 13.12 547 TYR A O 1
ATOM 713 N N . VAL A 1 95 ? 131.939 -1.993 140.359 1.00 13.78 548 VAL A N 1
ATOM 714 C CA . VAL A 1 95 ? 132.356 -0.720 139.783 1.00 11.03 548 VAL A CA 1
ATOM 715 C C . VAL A 1 95 ? 131.900 0.349 140.771 1.00 12.28 548 VAL A C 1
ATOM 716 O O . VAL A 1 95 ? 130.694 0.506 141.009 1.00 15.64 548 VAL A O 1
ATOM 720 N N . ILE A 1 96 ? 132.851 1.041 141.391 1.00 12.63 549 ILE A N 1
ATOM 721 C CA . ILE A 1 96 ? 132.594 1.924 142.535 1.00 12.22 549 ILE A CA 1
ATOM 722 C C . ILE A 1 96 ? 132.604 3.352 142.005 1.00 12.55 549 ILE A C 1
ATOM 723 O O . ILE A 1 96 ? 133.603 3.794 141.421 1.00 13.15 549 ILE A O 1
ATOM 728 N N . MET A 1 97 ? 131.511 4.072 142.229 1.00 11.40 550 MET A N 1
ATOM 729 C CA . MET A 1 97 ? 131.299 5.405 141.665 1.00 12.89 550 MET A CA 1
ATOM 730 C C . MET A 1 97 ? 130.873 6.369 142.769 1.00 13.43 550 MET A C 1
ATOM 731 O O . MET A 1 97 ? 130.482 5.973 143.873 1.00 12.79 550 MET A O 1
ATOM 736 N N . GLU A 1 98 ? 130.913 7.656 142.460 1.00 12.18 551 GLU A N 1
ATOM 737 C CA . GLU A 1 98 ? 130.403 8.664 143.374 1.00 11.59 551 GLU A CA 1
ATOM 738 C C . GLU A 1 98 ? 128.919 8.449 143.614 1.00 11.97 551 GLU A C 1
ATOM 739 O O . GLU A 1 98 ? 128.189 8.004 142.737 1.00 13.23 551 GLU A O 1
ATOM 745 N N . CYS A 1 99 ? 128.479 8.748 144.827 1.00 12.38 552 CYS A N 1
ATOM 746 C CA . CYS A 1 99 ? 127.071 8.661 145.185 1.00 10.14 552 CYS A CA 1
ATOM 747 C C . CYS A 1 99 ? 126.496 10.071 145.278 1.00 12.05 552 CYS A C 1
ATOM 748 O O . CYS A 1 99 ? 127.128 10.988 145.828 1.00 14.98 552 CYS A O 1
ATOM 751 N N . ALA A 1 100 ? 125.293 10.241 144.740 1.00 11.29 553 ALA A N 1
ATOM 752 C CA . ALA A 1 100 ? 124.638 11.549 144.676 1.00 11.11 553 ALA A CA 1
ATOM 753 C C . ALA A 1 100 ? 123.444 11.541 145.619 1.00 12.20 553 ALA A C 1
ATOM 754 O O . ALA A 1 100 ? 122.419 10.920 145.335 1.00 13.28 553 ALA A O 1
ATOM 756 N N . ALA A 1 101 ? 123.590 12.240 146.746 1.00 12.78 554 ALA A N 1
ATOM 757 C CA . ALA A 1 101 ? 122.693 12.018 147.876 1.00 15.59 554 ALA A CA 1
ATOM 758 C C . ALA A 1 101 ? 121.250 12.465 147.645 1.00 15.35 554 ALA A C 1
ATOM 759 O O . ALA A 1 101 ? 120.352 11.958 148.335 1.00 17.19 554 ALA A O 1
ATOM 761 N N . LYS A 1 102 ? 120.982 13.409 146.725 1.00 10.59 555 LYS A N 1
ATOM 762 C CA . LYS A 1 102 ? 119.608 13.851 146.522 1.00 11.83 555 LYS A CA 1
ATOM 763 C C . LYS A 1 102 ? 118.882 13.099 145.403 1.00 11.85 555 LYS A C 1
ATOM 764 O O . LYS A 1 102 ? 117.736 13.446 145.073 1.00 15.58 555 LYS A O 1
ATOM 770 N N . GLY A 1 103 ? 119.491 12.045 144.847 1.00 11.04 556 GLY A N 1
ATOM 771 C CA . GLY A 1 103 ? 118.828 11.270 143.810 1.00 11.93 556 GLY A CA 1
ATOM 772 C C . GLY A 1 103 ? 118.806 11.961 142.459 1.00 11.93 556 GLY A C 1
ATOM 773 O O . GLY A 1 103 ? 119.627 12.842 142.170 1.00 12.66 556 GLY A O 1
ATOM 774 N N . ASN A 1 104 ? 117.869 11.540 141.605 1.00 11.23 557 ASN A N 1
ATOM 775 C CA . ASN A 1 104 ? 117.894 12.080 140.247 1.00 11.94 557 ASN A CA 1
ATOM 776 C C . ASN A 1 104 ? 117.166 13.427 140.148 1.00 12.50 557 ASN A C 1
ATOM 777 O O . ASN A 1 104 ? 116.371 13.814 141.023 1.00 12.00 557 ASN A O 1
ATOM 782 N N . LEU A 1 105 ? 117.469 14.158 139.065 1.00 10.94 558 LEU A N 1
ATOM 783 C CA . LEU A 1 105 ? 116.968 15.525 138.924 1.00 10.34 558 LEU A CA 1
ATOM 784 C C . LEU A 1 105 ? 115.443 15.570 138.793 1.00 10.27 558 LEU A C 1
ATOM 785 O O . LEU A 1 105 ? 114.792 16.500 139.292 1.00 10.54 558 LEU A O 1
ATOM 790 N N . ARG A 1 106 ? 114.851 14.590 138.107 1.00 9.49 559 ARG A N 1
ATOM 791 C CA . ARG A 1 106 ? 113.390 14.555 138.035 1.00 11.29 559 ARG A CA 1
ATOM 792 C C . ARG A 1 106 ? 112.775 14.461 139.431 1.00 12.04 559 ARG A C 1
ATOM 793 O O . ARG A 1 106 ? 111.867 15.234 139.769 1.00 12.78 559 ARG A O 1
ATOM 801 N N . GLU A 1 107 ? 113.248 13.496 140.247 1.00 12.65 560 GLU A N 1
ATOM 802 C CA . GLU A 1 107 ? 112.736 13.327 141.609 1.00 13.70 560 GLU A CA 1
ATOM 803 C C . GLU A 1 107 ? 113.006 14.580 142.445 1.00 10.99 560 GLU A C 1
ATOM 804 O O . GLU A 1 107 ? 112.154 15.007 143.239 1.00 12.56 560 GLU A O 1
ATOM 810 N N . PHE A 1 108 ? 114.182 15.183 142.267 1.00 11.05 561 PHE A N 1
ATOM 811 C CA . PHE A 1 108 ? 114.562 16.382 143.017 1.00 10.80 561 PHE A CA 1
ATOM 812 C C . PHE A 1 108 ? 113.592 17.529 142.736 1.00 11.29 561 PHE A C 1
ATOM 813 O O . PHE A 1 108 ? 113.108 18.199 143.659 1.00 12.39 561 PHE A O 1
ATOM 821 N N . LEU A 1 109 ? 113.261 17.746 141.457 1.00 10.60 562 LEU A N 1
ATOM 822 C CA . LEU A 1 109 ? 112.337 18.823 141.103 1.00 11.24 562 LEU A CA 1
ATOM 823 C C . LEU A 1 109 ? 110.912 18.527 141.564 1.00 11.59 562 LEU A C 1
ATOM 824 O O . LEU A 1 109 ? 110.231 19.415 142.090 1.00 12.53 562 LEU A O 1
ATOM 829 N N . ARG A 1 110 ? 110.421 17.296 141.340 1.00 11.33 563 ARG A N 1
ATOM 830 C CA . ARG A 1 110 ? 109.019 17.012 141.674 1.00 11.21 563 ARG A CA 1
ATOM 831 C C . ARG A 1 110 ? 108.761 17.144 143.168 1.00 14.67 563 ARG A C 1
ATOM 832 O O . ARG A 1 110 ? 107.647 17.517 143.568 1.00 16.68 563 ARG A O 1
ATOM 840 N N . ALA A 1 111 ? 109.768 16.859 143.997 1.00 12.95 564 ALA A N 1
ATOM 841 C CA . ALA A 1 111 ? 109.629 16.968 145.442 1.00 12.42 564 ALA A CA 1
ATOM 842 C C . ALA A 1 111 ? 109.702 18.402 145.915 1.00 13.67 564 ALA A C 1
ATOM 843 O O . ALA A 1 111 ? 109.449 18.662 147.099 1.00 17.38 564 ALA A O 1
ATOM 845 N N . ARG A 1 112 ? 110.051 19.325 145.034 1.00 13.21 565 ARG A N 1
ATOM 846 C CA . ARG A 1 112 ? 110.297 20.705 145.414 1.00 12.74 565 ARG A CA 1
ATOM 847 C C . ARG A 1 112 ? 109.369 21.651 144.679 1.00 14.14 565 ARG A C 1
ATOM 848 O O . ARG A 1 112 ? 109.688 22.832 144.514 1.00 16.31 565 ARG A O 1
ATOM 856 N N . ARG A 1 113 ? 108.212 21.165 144.246 1.00 13.80 566 ARG A N 1
ATOM 857 C CA . ARG A 1 113 ? 107.282 22.064 143.588 1.00 14.17 566 ARG A CA 1
ATOM 858 C C . ARG 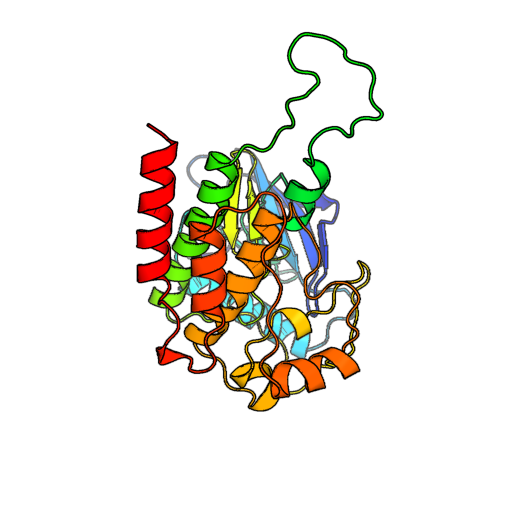A 1 113 ? 106.704 23.049 144.612 1.00 19.29 566 ARG A C 1
ATOM 859 O O . ARG A 1 113 ? 106.672 22.755 145.817 1.00 21.90 566 ARG A O 1
ATOM 867 N N . PRO A 1 114 ? 106.324 24.247 144.182 1.00 17.29 567 PRO A N 1
ATOM 868 C CA . PRO A 1 114 ? 105.949 25.291 145.147 1.00 21.92 567 PRO A CA 1
ATOM 869 C C . PRO A 1 114 ? 104.622 24.955 145.799 1.00 27.72 567 PRO A C 1
ATOM 870 O O . PRO A 1 114 ? 103.852 24.132 145.279 1.00 24.55 567 PRO A O 1
ATOM 874 N N . PRO A 1 115 ? 104.345 25.529 146.967 1.00 29.19 568 PRO A N 1
ATOM 875 C CA . PRO A 1 115 ? 103.096 25.209 147.665 1.00 35.63 568 PRO A CA 1
ATOM 876 C C . PRO A 1 115 ? 101.888 25.622 146.841 1.00 32.19 568 PRO A C 1
ATOM 877 O O . PRO A 1 115 ? 101.900 26.645 146.152 1.00 37.06 568 PRO A O 1
ATOM 881 N N . GLY A 1 116 ? 100.844 24.799 146.902 1.00 38.22 569 GLY A N 1
ATOM 882 C CA . GLY A 1 116 ? 99.611 25.086 146.212 1.00 45.11 569 GLY A CA 1
ATOM 883 C C . GLY A 1 116 ? 98.774 26.097 146.970 1.00 49.89 569 GLY A C 1
ATOM 884 O O . GLY A 1 116 ? 98.983 26.344 148.164 1.00 48.01 569 GLY A O 1
ATOM 885 N N . PRO A 1 117 ? 97.807 26.706 146.290 1.00 48.94 570 PRO A N 1
ATOM 886 C CA . PRO A 1 117 ? 96.978 27.724 146.948 1.00 50.68 570 PRO A CA 1
ATOM 887 C C . PRO A 1 117 ? 95.917 27.126 147.864 1.00 43.83 570 PRO A C 1
ATOM 888 O O . PRO A 1 117 ? 94.961 27.805 148.242 1.00 52.12 570 PRO A O 1
ATOM 892 N N . ASP A 1 118 ? 96.077 25.861 148.234 1.00 43.16 571 ASP A N 1
ATOM 893 C CA . ASP A 1 118 ? 95.215 25.229 149.220 1.00 40.49 571 ASP A CA 1
ATOM 894 C C . ASP A 1 118 ? 95.795 25.264 150.627 1.00 45.46 571 ASP A C 1
ATOM 895 O O . ASP A 1 118 ? 95.094 24.910 151.582 1.00 44.61 571 ASP A O 1
ATOM 897 N N . LEU A 1 119 ? 97.043 25.715 150.750 1.00 46.32 572 LEU A N 1
ATOM 898 C CA . LEU A 1 119 ? 97.724 25.734 152.042 1.00 51.98 572 LEU A CA 1
ATOM 899 C C . LEU A 1 119 ? 97.506 27.027 152.792 1.00 42.20 572 LEU A C 1
ATOM 900 O O . LEU A 1 119 ? 97.571 28.097 152.214 1.00 39.21 572 LEU A O 1
ATOM 905 N N . SER A 1 120 ? 97.210 26.901 154.079 1.00 39.46 573 SER A N 1
ATOM 906 C CA . SER A 1 120 ? 97.031 28.090 154.915 1.00 42.43 573 SER A CA 1
ATOM 907 C C . SER A 1 120 ? 98.359 28.793 155.121 1.00 42.40 573 SER A C 1
ATOM 908 O O . SER A 1 120 ? 99.372 28.146 155.383 1.00 45.10 573 SER A O 1
ATOM 911 N N . PRO A 1 121 ? 98.365 30.119 154.975 1.00 39.62 574 PRO A N 1
ATOM 912 C CA . PRO A 1 121 ? 99.604 30.871 155.211 1.00 43.13 574 PRO A CA 1
ATOM 913 C C . PRO A 1 121 ? 100.168 30.708 156.637 1.00 45.12 574 PRO A C 1
ATOM 914 O O . PRO A 1 121 ? 99.399 30.791 157.577 1.00 50.02 574 PRO A O 1
ATOM 918 N N . ASP A 1 122 ? 101.471 30.467 156.781 1.00 36.43 575 ASP A N 1
ATOM 919 C CA . ASP A 1 122 ? 102.089 30.221 158.086 1.00 33.48 575 ASP A CA 1
ATOM 920 C C . ASP A 1 122 ? 103.496 30.810 158.036 1.00 41.69 575 ASP A C 1
ATOM 921 O O . ASP A 1 122 ? 104.416 30.193 157.488 1.00 45.68 575 ASP A O 1
ATOM 926 N N . GLY A 1 123 ? 103.652 32.003 158.604 1.00 37.32 576 GLY A N 1
ATOM 927 C CA . GLY A 1 123 ? 104.917 32.695 158.579 1.00 31.86 576 GLY A CA 1
ATOM 928 C C . GLY A 1 123 ? 105.080 33.560 157.344 1.00 33.26 576 GLY A C 1
ATOM 929 O O . GLY A 1 123 ? 104.191 33.647 156.490 1.00 32.77 576 GLY A O 1
ATOM 930 N N . PRO A 1 124 ? 106.242 34.203 157.216 1.00 29.05 577 PRO A N 1
ATOM 931 C CA . PRO A 1 124 ? 106.447 35.170 156.139 1.00 27.85 577 PRO A CA 1
ATOM 932 C C . PRO A 1 124 ? 106.853 34.577 154.794 1.00 31.44 577 PRO A C 1
ATOM 933 O O . PRO A 1 124 ? 107.010 35.344 153.842 1.00 32.86 577 PRO A O 1
ATOM 937 N N . ARG A 1 125 ? 107.029 33.259 154.665 1.00 30.58 578 ARG A N 1
ATOM 938 C CA . ARG A 1 125 ? 107.483 32.675 153.400 1.00 32.98 578 ARG A CA 1
ATOM 939 C C . ARG A 1 125 ? 106.550 31.590 152.886 1.00 46.06 578 ARG A C 1
ATOM 940 O O . ARG A 1 125 ? 107.003 30.650 152.228 1.00 38.38 578 ARG A O 1
ATOM 948 N N . SER A 1 126 ? 105.252 31.695 153.174 1.00 44.45 579 SER A N 1
ATOM 949 C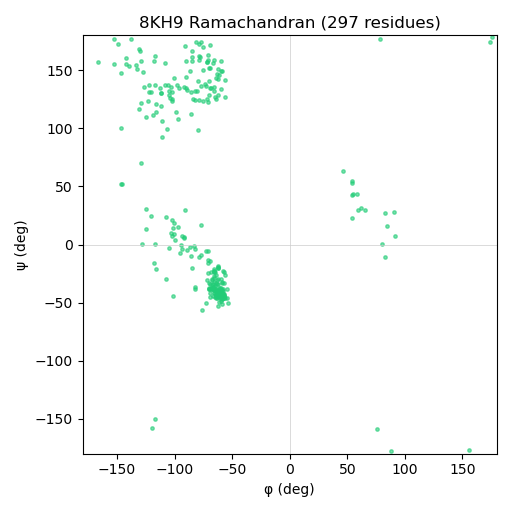 CA . SER A 1 126 ? 104.340 30.611 152.831 1.00 42.27 579 SER A CA 1
ATOM 950 C C . SER A 1 126 ? 104.215 30.424 151.323 1.00 29.43 579 SER A C 1
ATOM 951 O O . SER A 1 126 ? 103.927 29.315 150.862 1.00 45.62 579 SER A O 1
ATOM 954 N N . SER A 1 127 ? 104.431 31.480 150.549 1.00 34.15 580 SER A N 1
ATOM 955 C CA . SER A 1 127 ? 104.325 31.426 149.099 1.00 38.18 580 SER A CA 1
ATOM 956 C C . SER A 1 127 ? 105.609 30.964 148.421 1.00 37.51 580 SER A C 1
ATOM 957 O O . SER A 1 127 ? 105.595 30.687 147.217 1.00 33.86 580 SER A O 1
ATOM 960 N N . GLU A 1 128 ? 106.711 30.863 149.157 1.00 30.02 581 GLU A N 1
ATOM 961 C CA . GLU A 1 128 ? 108.032 30.662 148.577 1.00 23.99 581 GLU A CA 1
ATOM 962 C C . GLU A 1 128 ? 108.381 29.178 148.613 1.00 19.56 581 GLU A C 1
ATOM 963 O O . GLU A 1 128 ? 108.664 28.629 149.682 1.00 24.59 581 GLU A O 1
ATOM 969 N N . GLY A 1 129 ? 108.372 28.533 147.455 1.00 21.82 582 GLY A N 1
ATOM 970 C CA . GLY A 1 129 ? 108.857 27.174 147.355 1.00 20.05 582 GLY A CA 1
ATOM 971 C C . GLY A 1 129 ? 110.371 27.123 147.307 1.00 18.29 582 GLY A C 1
ATOM 972 O O . GLY A 1 129 ? 111.065 28.153 147.214 1.00 17.72 582 GLY A O 1
ATOM 973 N N . PRO A 1 130 ? 110.912 25.902 147.362 1.00 14.63 583 PRO A N 1
ATOM 974 C CA . PRO A 1 130 ? 112.380 25.749 147.366 1.00 13.77 583 PRO A CA 1
ATOM 975 C C . PRO A 1 130 ? 113.078 26.176 146.091 1.00 14.24 583 PRO A C 1
ATOM 976 O O . PRO A 1 130 ? 114.284 26.461 146.143 1.00 14.08 583 PRO A O 1
ATOM 980 N N . LEU A 1 131 ? 112.394 26.189 144.944 1.00 13.26 584 LEU A N 1
ATOM 981 C CA . LEU A 1 131 ? 113.052 26.355 143.657 1.00 12.08 584 LEU A CA 1
ATOM 982 C C . LEU A 1 131 ? 112.880 27.778 143.164 1.00 14.81 584 LEU A C 1
ATOM 983 O O . LEU A 1 131 ? 111.766 28.301 143.158 1.00 20.13 584 LEU A O 1
ATOM 988 N N . SER A 1 132 ? 113.982 28.386 142.754 1.00 12.13 585 SER A N 1
ATOM 989 C CA . SER A 1 132 ? 114.002 29.721 142.194 1.00 12.04 585 SER A CA 1
ATOM 990 C C . SER A 1 132 ? 114.524 29.640 140.760 1.00 13.71 585 SER A C 1
ATOM 991 O O . SER A 1 132 ? 115.231 28.690 140.378 1.00 12.88 585 SER A O 1
ATOM 994 N N . PHE A 1 133 ? 114.193 30.659 139.972 1.00 12.59 586 PHE A N 1
ATOM 995 C CA . PHE A 1 133 ? 114.609 30.655 138.569 1.00 11.15 586 PHE A CA 1
ATOM 996 C C . PHE A 1 133 ? 116.121 30.550 138.407 1.00 11.83 586 PHE A C 1
ATOM 997 O O . PHE A 1 133 ? 116.585 29.741 137.591 1.00 11.61 586 PHE A O 1
ATOM 1005 N N . PRO A 1 134 ? 116.945 31.304 139.132 1.00 11.29 587 PRO A N 1
ATOM 1006 C CA . PRO A 1 134 ? 118.390 31.193 138.880 1.00 11.65 587 PRO A CA 1
ATOM 1007 C C . PRO A 1 134 ? 118.931 29.808 139.199 1.00 12.17 587 PRO A C 1
ATOM 1008 O O . PRO A 1 134 ? 119.890 29.353 138.559 1.00 13.64 587 PRO A O 1
ATOM 1012 N N . VAL A 1 135 ? 118.367 29.128 140.204 1.00 10.64 588 VAL A N 1
ATOM 1013 C CA . VAL A 1 135 ? 118.818 27.779 140.513 1.00 11.85 588 VAL A CA 1
ATOM 1014 C C . VAL A 1 135 ? 118.393 26.797 139.414 1.00 12.24 588 VAL A C 1
ATOM 1015 O O . VAL A 1 135 ? 119.155 25.896 139.043 1.00 11.44 588 VAL A O 1
ATOM 1019 N N . LEU A 1 136 ? 117.196 26.977 138.843 1.00 10.01 589 LEU A N 1
ATOM 1020 C CA . LEU A 1 136 ? 116.797 26.159 137.690 1.00 10.12 589 LEU A CA 1
ATOM 1021 C C . LEU A 1 136 ? 117.730 26.361 136.495 1.00 9.91 589 LEU A C 1
ATOM 1022 O O . LEU A 1 136 ? 118.157 25.379 135.861 1.00 10.89 589 LEU A O 1
ATOM 1027 N N . VAL A 1 137 ? 118.074 27.620 136.185 1.00 9.85 590 VAL A N 1
ATOM 1028 C CA . VAL A 1 137 ? 119.061 27.906 135.145 1.00 10.22 590 VAL A CA 1
ATOM 1029 C C . VAL A 1 137 ? 120.409 27.285 135.470 1.00 10.09 590 VAL A C 1
ATOM 1030 O O . VAL A 1 137 ? 121.073 26.718 134.593 1.00 11.31 590 VAL A O 1
ATOM 1034 N N . SER A 1 138 ? 120.831 27.340 136.738 1.00 11.68 591 SER A N 1
ATOM 1035 C CA . SER A 1 138 ? 122.111 26.720 137.079 1.00 11.41 591 SER A CA 1
ATOM 1036 C C . SER A 1 138 ? 122.097 25.201 136.844 1.00 9.75 591 SER A C 1
ATOM 1037 O O . SER A 1 138 ? 123.083 24.625 136.349 1.00 10.63 591 SER A O 1
ATOM 1040 N N . CYS A 1 139 ? 120.996 24.527 137.191 1.00 10.54 592 CYS A N 1
ATOM 1041 C CA . CYS A 1 139 ? 120.891 23.095 136.896 1.00 11.30 592 CYS A CA 1
ATOM 1042 C C . CYS A 1 139 ? 121.084 22.834 135.416 1.00 9.86 592 CYS A C 1
ATOM 1043 O O . CYS A 1 139 ? 121.858 21.942 135.028 1.00 10.74 592 CYS A O 1
ATOM 1046 N N . ALA A 1 140 ? 120.419 23.635 134.568 1.00 9.17 593 ALA A N 1
ATOM 1047 C CA . ALA A 1 140 ? 120.541 23.448 133.123 1.00 9.55 593 ALA A CA 1
ATOM 1048 C C . ALA A 1 140 ? 121.972 23.708 132.647 1.00 8.93 593 ALA A C 1
ATOM 1049 O O . ALA A 1 140 ? 122.532 22.929 131.870 1.00 10.63 593 ALA A O 1
ATOM 1051 N N . TYR A 1 141 ? 122.577 24.811 133.119 1.00 9.91 594 TYR A N 1
ATOM 1052 C CA . TYR A 1 141 ? 123.960 25.131 132.763 1.00 9.68 594 TYR A CA 1
ATOM 1053 C C . TYR A 1 141 ? 124.912 23.994 133.150 1.00 11.99 594 TYR A C 1
ATOM 1054 O O . TYR A 1 141 ? 125.804 23.629 132.368 1.00 10.69 594 TYR A O 1
ATOM 1063 N N . GLN A 1 142 ? 124.739 23.420 134.351 1.00 10.12 595 GLN A N 1
ATOM 1064 C CA . GLN A 1 142 ? 125.658 22.374 134.807 1.00 10.91 595 GLN A CA 1
ATOM 1065 C C . GLN A 1 142 ? 125.519 21.101 133.987 1.00 9.26 595 GLN A C 1
ATOM 1066 O O . GLN A 1 142 ? 126.529 20.451 133.663 1.00 10.79 595 GLN A O 1
ATOM 1072 N N . VAL A 1 143 ? 124.292 20.755 133.595 1.00 8.47 596 VAL A N 1
ATOM 1073 C CA . VAL A 1 143 ? 124.120 19.615 132.687 1.00 10.94 596 VAL A CA 1
ATOM 1074 C C . VAL A 1 143 ? 124.811 19.882 131.346 1.00 9.71 596 VAL A C 1
ATOM 1075 O O . VAL A 1 143 ? 125.518 19.010 130.817 1.00 10.73 596 VAL A O 1
ATOM 1079 N N . ALA A 1 144 ? 124.648 21.089 130.802 1.00 9.83 597 ALA A N 1
ATOM 1080 C CA . ALA A 1 144 ? 125.304 21.420 129.545 1.00 11.31 597 ALA A CA 1
ATOM 1081 C C . ALA A 1 144 ? 126.821 21.317 129.679 1.00 9.95 597 ALA A C 1
ATOM 1082 O O . ALA A 1 144 ? 127.484 20.789 128.777 1.00 10.41 597 ALA A O 1
ATOM 1084 N N . ARG A 1 145 ? 127.387 21.764 130.818 1.00 9.92 598 ARG A N 1
ATOM 1085 C CA . ARG A 1 145 ? 128.844 21.693 131.009 1.00 10.50 598 ARG A CA 1
ATOM 1086 C C . ARG A 1 145 ? 129.325 20.242 131.070 1.00 11.57 598 ARG A C 1
ATOM 1087 O O . ARG A 1 145 ? 130.370 19.876 130.494 1.00 11.58 598 ARG A O 1
ATOM 1095 N N . GLY A 1 146 ? 128.576 19.391 131.761 1.00 9.88 599 GLY A N 1
ATOM 1096 C CA . GLY A 1 146 ? 128.932 17.979 131.810 1.00 11.13 599 GLY A CA 1
ATOM 1097 C C . GLY A 1 146 ? 128.854 17.306 130.455 1.00 10.81 599 GLY A C 1
ATOM 1098 O O . GLY A 1 146 ? 129.723 16.508 130.085 1.00 11.43 599 GLY A O 1
ATOM 1099 N N . MET A 1 147 ? 127.826 17.642 129.676 1.00 10.41 600 MET A N 1
ATOM 1100 C CA . MET A 1 147 ? 127.701 17.088 128.329 1.00 11.50 600 MET A CA 1
ATOM 1101 C C . MET A 1 147 ? 128.806 17.616 127.414 1.00 12.17 600 MET A C 1
ATOM 1102 O O . MET A 1 147 ? 129.340 16.870 126.589 1.00 12.73 600 MET A O 1
ATOM 1107 N N . GLN A 1 148 ? 129.168 18.890 127.553 1.00 11.65 601 GLN A N 1
ATOM 1108 C CA . GLN A 1 148 ? 130.298 19.406 126.791 1.00 11.30 601 GLN A CA 1
ATOM 1109 C C . GLN A 1 148 ? 131.568 18.633 127.099 1.00 11.42 601 GLN A C 1
ATOM 1110 O O . GLN A 1 148 ? 132.339 18.285 126.187 1.00 13.33 601 GLN A O 1
ATOM 1116 N N . TYR A 1 149 ? 131.793 18.323 128.384 1.00 10.59 602 TYR A N 1
ATOM 1117 C CA . TYR A 1 149 ? 132.939 17.488 128.759 1.00 10.94 602 TYR A CA 1
ATOM 1118 C C . TYR A 1 149 ? 132.853 16.107 128.123 1.00 11.30 602 TYR A C 1
ATOM 1119 O O . TYR A 1 149 ? 133.812 15.633 127.503 1.00 11.96 602 TYR A O 1
ATOM 1128 N N . LEU A 1 150 ? 131.707 15.446 128.251 1.00 10.64 603 LEU A N 1
ATOM 1129 C CA . LEU A 1 150 ? 131.567 14.115 127.676 1.00 12.07 603 LEU A CA 1
ATOM 1130 C C . LEU A 1 150 ? 131.781 14.135 126.169 1.00 13.13 603 LEU A C 1
ATOM 1131 O O . LEU A 1 150 ? 132.472 13.259 125.620 1.00 13.74 603 LEU A O 1
ATOM 1136 N N . GLU A 1 151 ? 131.217 15.140 125.483 1.00 11.48 604 GLU A N 1
ATOM 1137 C CA . GLU A 1 151 ? 131.430 15.269 124.044 1.00 13.81 604 GLU A CA 1
ATOM 1138 C C . GLU A 1 151 ? 132.915 15.416 123.704 1.00 14.85 604 GLU A C 1
ATOM 1139 O O . GLU A 1 151 ? 133.385 14.848 122.710 1.00 14.74 604 GLU A O 1
ATOM 1145 N N . SER A 1 152 ? 133.664 16.168 124.522 1.00 14.56 605 SER A N 1
ATOM 1146 C CA . SER A 1 152 ? 135.088 16.371 124.253 1.00 16.07 605 SER A CA 1
ATOM 1147 C C . SER A 1 152 ? 135.867 15.075 124.381 1.00 16.88 605 SER A C 1
ATOM 1148 O O . SER A 1 152 ? 136.954 14.966 123.805 1.00 17.32 605 SER A O 1
ATOM 1151 N N . ARG A 1 153 ? 135.348 14.101 125.128 1.00 15.22 606 ARG A N 1
ATOM 1152 C CA . ARG A 1 153 ? 135.934 12.770 125.242 1.00 15.79 606 ARG A CA 1
ATOM 1153 C C . ARG A 1 153 ? 135.271 11.766 124.306 1.00 14.53 606 ARG A C 1
ATOM 1154 O O . ARG A 1 153 ? 135.426 10.549 124.499 1.00 18.69 606 ARG A O 1
ATOM 1162 N N . LYS A 1 154 ? 134.516 12.259 123.324 1.00 15.16 607 LYS A N 1
ATOM 1163 C CA . LYS A 1 154 ? 133.895 11.443 122.279 1.00 15.08 607 LYS A CA 1
ATOM 1164 C C . LYS A 1 154 ? 132.835 10.489 122.838 1.00 19.02 607 LYS A C 1
ATOM 1165 O O . LYS A 1 154 ? 132.588 9.410 122.282 1.00 22.89 607 LYS A O 1
ATOM 1167 N N . CYS A 1 155 ? 132.186 10.870 123.931 1.00 15.04 608 CYS A N 1
ATOM 1168 C CA . CYS A 1 155 ? 131.157 10.045 124.548 1.00 16.76 608 CYS A CA 1
ATOM 1169 C C . CYS A 1 155 ? 129.771 10.584 124.192 1.00 16.51 608 CYS A C 1
ATOM 1170 O O . CYS A 1 155 ? 129.493 11.779 124.390 1.00 16.61 608 CYS A O 1
ATOM 1173 N N . ILE A 1 156 ? 128.926 9.716 123.633 1.00 18.20 609 ILE A N 1
ATOM 1174 C CA . ILE A 1 156 ? 127.517 10.009 123.361 1.00 17.50 609 ILE A CA 1
ATOM 1175 C C . ILE A 1 156 ? 126.669 9.293 124.40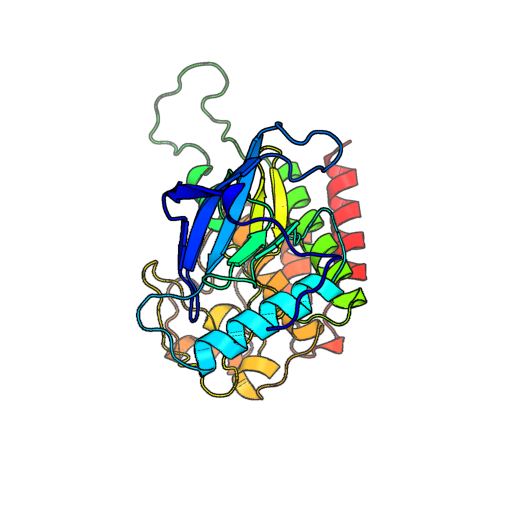1 1.00 19.52 609 ILE A C 1
ATOM 1176 O O . ILE A 1 156 ? 126.853 8.095 124.656 1.00 21.93 609 ILE A O 1
ATOM 1181 N N . HIS A 1 157 ? 125.723 10.015 124.989 1.00 13.38 610 HIS A N 1
ATOM 1182 C CA . HIS A 1 157 ? 124.941 9.446 126.076 1.00 13.40 610 HIS A CA 1
ATOM 1183 C C . HIS A 1 157 ? 123.890 8.467 125.558 1.00 11.58 610 HIS A C 1
ATOM 1184 O O . HIS A 1 157 ? 123.853 7.302 125.977 1.00 12.79 610 HIS A O 1
ATOM 1191 N N . ARG A 1 158 ? 123.035 8.929 124.653 1.00 12.76 611 ARG A N 1
ATOM 1192 C CA . ARG A 1 158 ? 121.969 8.190 123.970 1.00 11.74 611 ARG A CA 1
ATOM 1193 C C . ARG A 1 158 ? 120.669 8.063 124.777 1.00 10.54 611 ARG A C 1
ATOM 1194 O O . ARG A 1 158 ? 119.652 7.633 124.202 1.00 13.60 611 ARG A O 1
ATOM 1202 N N . ASP A 1 159 ? 120.640 8.417 126.065 1.00 10.91 612 ASP A N 1
ATOM 1203 C CA . ASP A 1 159 ? 119.355 8.558 126.759 1.00 10.92 612 ASP A CA 1
ATOM 1204 C C . ASP A 1 159 ? 119.437 9.671 127.788 1.00 11.72 612 ASP A C 1
ATOM 1205 O O . ASP A 1 159 ? 119.162 9.476 128.980 1.00 12.62 612 ASP A O 1
ATOM 1210 N N . LEU A 1 160 ? 119.879 10.841 127.362 1.00 10.55 613 LEU A N 1
ATOM 1211 C CA . LEU A 1 160 ? 119.978 11.959 128.283 1.00 9.37 613 LEU A CA 1
ATOM 1212 C C . LEU A 1 160 ? 118.580 12.444 128.666 1.00 11.49 613 LEU A C 1
ATOM 1213 O O . LEU A 1 160 ? 117.754 12.743 127.798 1.00 12.64 613 LEU A O 1
ATOM 1218 N N . ALA A 1 161 ? 118.339 12.565 129.973 1.00 10.67 614 ALA A N 1
ATOM 1219 C CA . ALA A 1 161 ? 116.999 12.800 130.512 1.00 8.96 614 ALA A CA 1
ATOM 1220 C C . ALA A 1 161 ? 117.219 13.209 131.958 1.00 9.64 614 ALA A C 1
ATOM 1221 O O . ALA A 1 161 ? 118.242 12.866 132.557 1.00 10.48 614 ALA A O 1
ATOM 1223 N N . ALA A 1 162 ? 116.245 13.922 132.522 1.00 9.55 615 ALA A N 1
ATOM 1224 C CA . ALA A 1 162 ? 116.409 14.334 133.924 1.00 8.00 615 ALA A CA 1
ATOM 1225 C C . ALA A 1 162 ? 116.589 13.157 134.870 1.00 10.16 615 ALA A C 1
ATOM 1226 O O . ALA A 1 162 ? 117.318 13.297 135.869 1.00 11.95 615 ALA A O 1
ATOM 1228 N N . ARG A 1 163 ? 115.963 11.999 134.588 1.00 8.84 616 ARG A N 1
ATOM 1229 C CA . ARG A 1 163 ? 116.192 10.876 135.488 1.00 10.30 616 ARG A CA 1
ATOM 1230 C C . ARG A 1 163 ? 117.616 10.329 135.407 1.00 11.26 616 ARG A C 1
ATOM 1231 O O . ARG A 1 163 ? 118.007 9.559 136.303 1.00 12.29 616 ARG A O 1
ATOM 1239 N N . ASN A 1 164 ? 118.396 10.687 134.378 1.00 10.17 617 ASN A N 1
ATOM 1240 C CA . ASN A 1 164 ? 119.790 10.277 134.263 1.00 10.77 617 ASN A CA 1
ATOM 1241 C C . ASN A 1 164 ? 120.749 11.386 134.657 1.00 11.30 617 ASN A C 1
ATOM 1242 O O . ASN A 1 164 ? 121.951 11.316 134.347 1.00 14.27 617 ASN A O 1
ATOM 1247 N N . VAL A 1 165 ? 120.250 12.418 135.307 1.00 9.73 618 VAL A N 1
ATOM 1248 C CA . VAL A 1 165 ? 121.084 13.434 135.946 1.00 10.02 618 VAL A CA 1
ATOM 1249 C C . VAL A 1 165 ? 120.884 13.270 137.440 1.00 10.16 618 VAL A C 1
ATOM 1250 O O . VAL A 1 165 ? 119.737 13.202 137.902 1.00 11.53 618 VAL A O 1
ATOM 1254 N N . LEU A 1 166 ? 121.984 13.195 138.189 1.00 10.14 619 LEU A N 1
ATOM 1255 C CA . LEU A 1 166 ? 121.917 13.024 139.632 1.00 9.15 619 LEU A CA 1
ATOM 1256 C C . LEU A 1 166 ? 122.318 14.307 140.353 1.00 10.21 619 LEU A C 1
ATOM 1257 O O . LEU A 1 166 ? 123.013 15.168 139.804 1.00 13.17 619 LEU A O 1
ATOM 1262 N N . VAL A 1 167 ? 121.847 14.455 141.583 1.00 11.29 620 VAL A N 1
ATOM 1263 C CA . VAL A 1 167 ? 121.993 15.707 142.331 1.00 9.77 620 VAL A CA 1
ATOM 1264 C C . VAL A 1 167 ? 122.720 15.400 143.638 1.00 10.78 620 VAL A C 1
ATOM 1265 O O . VAL A 1 167 ? 122.284 14.531 144.401 1.00 13.04 620 VAL A O 1
ATOM 1269 N N . THR A 1 168 ? 123.842 16.076 143.871 1.00 11.49 621 THR A N 1
ATOM 1270 C CA . THR A 1 168 ? 124.593 15.872 145.108 1.00 11.80 621 THR A CA 1
ATOM 1271 C C . THR A 1 168 ? 123.998 16.663 146.284 1.00 14.12 621 THR A C 1
ATOM 1272 O O . THR A 1 168 ? 123.063 17.456 146.145 1.00 14.31 621 THR A O 1
ATOM 1276 N N . GLU A 1 169 ? 124.570 16.428 147.478 1.00 15.56 622 GLU A N 1
ATOM 1277 C CA . GLU A 1 169 ? 124.169 17.203 148.654 1.00 18.21 622 GLU A CA 1
ATOM 1278 C C . GLU A 1 169 ? 124.351 18.707 148.468 1.00 19.28 622 GLU A C 1
ATOM 1279 O O . GLU A 1 169 ? 123.659 19.491 149.134 1.00 19.13 622 GLU A O 1
ATOM 1285 N N . ASP A 1 170 ? 125.245 19.135 147.573 1.00 15.39 623 ASP A N 1
ATOM 1286 C CA . ASP A 1 170 ? 125.454 20.551 147.306 1.00 17.11 623 ASP A CA 1
ATOM 1287 C C . ASP A 1 170 ? 124.761 21.030 146.045 1.00 15.22 623 ASP A C 1
ATOM 1288 O O . ASP A 1 170 ? 125.119 22.081 145.509 1.00 17.14 623 ASP A O 1
ATOM 1293 N N . ASN A 1 171 ? 123.777 20.277 145.555 1.00 14.22 624 ASN A N 1
ATOM 1294 C CA . ASN A 1 171 ? 123.034 20.661 144.362 1.00 15.87 624 ASN A CA 1
ATOM 1295 C C . ASN A 1 171 ? 123.929 20.753 143.133 1.00 13.25 624 ASN A C 1
ATOM 1296 O O . ASN A 1 171 ? 123.680 21.554 142.224 1.00 14.96 624 ASN A O 1
ATOM 1301 N N . VAL A 1 172 ? 124.967 19.924 143.083 1.00 13.27 625 VAL A N 1
ATOM 1302 C CA . VAL A 1 172 ? 125.767 19.782 141.869 1.00 12.83 625 VAL A CA 1
ATOM 1303 C C . VAL A 1 172 ? 125.086 18.746 140.986 1.00 10.77 625 VAL A C 1
ATOM 1304 O O . VAL A 1 172 ? 124.714 17.670 141.468 1.00 12.63 625 VAL A O 1
ATOM 1308 N N . MET A 1 173 ? 124.893 19.079 139.700 1.00 10.82 626 MET A N 1
ATOM 1309 C CA . MET A 1 173 ? 124.386 18.113 138.730 1.00 9.91 626 MET A CA 1
ATOM 1310 C C . MET A 1 173 ? 125.480 17.221 138.206 1.00 9.11 626 MET A C 1
ATOM 1311 O O . MET A 1 173 ? 126.572 17.688 137.868 1.00 11.70 626 MET A O 1
ATOM 1316 N N . LYS A 1 174 ? 125.208 15.914 138.192 1.00 10.57 627 LYS A N 1
ATOM 1317 C CA . LYS A 1 174 ? 126.170 14.943 137.690 1.00 10.39 627 LYS A CA 1
ATOM 1318 C C . LYS A 1 174 ? 125.468 14.015 136.704 1.00 11.31 627 LYS A C 1
ATOM 1319 O O . LYS A 1 174 ? 124.568 13.245 137.083 1.00 12.47 627 LYS A O 1
ATOM 1325 N N . ILE A 1 175 ? 125.903 14.061 135.449 1.00 10.65 628 ILE A N 1
ATOM 1326 C CA . ILE A 1 175 ? 125.364 13.152 134.445 1.00 11.51 628 ILE A CA 1
ATOM 1327 C C . ILE A 1 175 ? 125.762 11.728 134.805 1.00 12.11 628 ILE A C 1
ATOM 1328 O O . ILE A 1 175 ? 126.933 11.460 135.093 1.00 11.51 628 ILE A O 1
ATOM 1333 N N . ALA A 1 176 ? 124.793 10.816 134.777 1.00 11.14 629 ALA A N 1
ATOM 1334 C CA . ALA A 1 176 ? 125.012 9.412 135.092 1.00 10.67 629 ALA A CA 1
ATOM 1335 C C . ALA A 1 176 ? 124.729 8.545 133.880 1.00 12.08 629 ALA A C 1
ATOM 1336 O O . ALA A 1 176 ? 124.032 8.938 132.934 1.00 12.20 629 ALA A O 1
ATOM 1338 N N . ASP A 1 177 ? 125.241 7.325 133.931 1.00 12.30 630 ASP A N 1
ATOM 1339 C CA . ASP A 1 177 ? 124.928 6.307 132.916 1.00 13.42 630 ASP A CA 1
ATOM 1340 C C . ASP A 1 177 ? 125.190 6.713 131.482 1.00 14.61 630 ASP A C 1
ATOM 1341 O O . ASP A 1 177 ? 124.407 6.433 130.609 1.00 15.22 630 ASP A O 1
ATOM 1346 N N . PHE A 1 178 ? 126.320 7.354 131.298 1.00 12.37 631 PHE A N 1
ATOM 1347 C CA . PHE A 1 178 ? 126.763 7.755 129.995 1.00 15.22 631 PHE A CA 1
ATOM 1348 C C . PHE A 1 178 ? 127.615 6.664 129.372 1.00 20.76 631 PHE A C 1
ATOM 1349 O O . PHE A 1 178 ? 128.163 5.817 130.031 1.00 21.68 631 PHE A O 1
ATOM 1357 N N . GLY A 1 179 ? 127.688 6.723 128.069 1.00 16.03 632 GLY A N 1
ATOM 1358 C CA . GLY A 1 179 ? 128.435 5.697 127.362 1.00 33.29 632 GLY A CA 1
ATOM 1359 C C . GLY A 1 179 ? 128.122 4.221 127.584 1.00 46.49 632 GLY A C 1
ATOM 1360 O O . GLY A 1 179 ? 128.976 3.392 127.331 1.00 41.11 632 GLY A O 1
ATOM 1361 N N . LEU A 1 180 ? 126.917 3.895 128.037 1.00 31.80 633 LEU A N 1
ATOM 1362 C CA . LEU A 1 180 ? 126.493 2.514 128.244 1.00 23.36 633 LEU A CA 1
ATOM 1363 C C . LEU A 1 180 ? 125.948 1.805 127.056 1.00 22.93 633 LEU A C 1
ATOM 1364 O O . LEU A 1 180 ? 125.473 2.413 126.126 1.00 21.36 633 LEU A O 1
ATOM 1369 N N . ALA A 1 181 ? 125.998 0.485 127.122 1.00 22.70 634 ALA A N 1
ATOM 1370 C CA . ALA A 1 181 ? 125.350 -0.325 126.119 1.00 19.34 634 ALA A CA 1
ATOM 1371 C C . ALA A 1 181 ? 123.885 -0.179 126.375 1.00 22.91 634 ALA A C 1
ATOM 1372 O O . ALA A 1 181 ? 123.431 -0.414 127.473 1.00 29.57 634 ALA A O 1
ATOM 1374 N N . ARG A 1 182 ? 123.151 0.229 125.362 1.00 16.92 635 ARG A N 1
ATOM 1375 C CA . ARG A 1 182 ? 121.723 0.455 125.524 1.00 22.40 635 ARG A CA 1
ATOM 1376 C C . ARG A 1 182 ? 120.877 -0.337 124.537 1.00 23.13 635 ARG A C 1
ATOM 1377 O O . ARG A 1 182 ? 119.674 -0.074 124.423 1.00 25.20 635 ARG A O 1
ATOM 1385 N N . GLY A 1 183 ? 121.460 -1.316 123.848 1.00 19.56 636 GLY A N 1
ATOM 1386 C CA . GLY A 1 183 ? 120.712 -2.137 122.904 1.00 20.56 636 GLY A CA 1
ATOM 1387 C C . GLY A 1 183 ? 119.963 -1.332 121.855 1.00 19.73 636 GLY A C 1
ATOM 1388 O O . GLY A 1 183 ? 118.760 -1.537 121.673 1.00 19.20 636 GLY A O 1
ATOM 1389 N N . VAL A 1 184 ? 120.655 -0.431 121.150 1.00 18.18 637 VAL A N 1
ATOM 1390 C CA . VAL A 1 184 ? 119.962 0.532 120.296 1.00 17.81 637 VAL A CA 1
ATOM 1391 C C . VAL A 1 184 ? 119.349 -0.116 119.068 1.00 18.81 637 VAL A C 1
ATOM 1392 O O . VAL A 1 184 ? 118.489 0.493 118.419 1.00 18.33 637 VAL A O 1
ATOM 1396 N N . HIS A 1 185 ? 119.759 -1.339 118.729 1.00 15.33 638 HIS A N 1
ATOM 1397 C CA . HIS A 1 185 ? 119.147 -1.996 117.588 1.00 16.85 638 HIS A CA 1
ATOM 1398 C C . HIS A 1 185 ? 117.958 -2.858 117.981 1.00 17.34 638 HIS A C 1
ATOM 1399 O O . HIS A 1 185 ? 117.402 -3.548 117.118 1.00 15.18 638 HIS A O 1
ATOM 1406 N N . HIS A 1 186 ? 117.554 -2.833 119.243 1.00 15.40 639 HIS A N 1
ATOM 1407 C CA . HIS A 1 186 ? 116.410 -3.614 119.706 1.00 12.69 639 HIS A CA 1
ATOM 1408 C C . HIS A 1 186 ? 115.672 -2.857 120.811 1.00 11.76 639 HIS A C 1
ATOM 1409 O O . HIS A 1 186 ? 115.383 -3.388 121.876 1.00 13.80 639 HIS A O 1
ATOM 1416 N N . ILE A 1 187 ? 115.327 -1.603 120.535 1.00 14.02 640 ILE A N 1
ATOM 1417 C CA . ILE A 1 187 ? 114.521 -0.820 121.475 1.00 15.82 640 ILE A CA 1
ATOM 1418 C C . ILE A 1 187 ? 113.041 -1.123 121.259 1.00 14.72 640 ILE A C 1
ATOM 1419 O O . ILE A 1 187 ? 112.526 -0.977 120.143 1.00 14.37 640 ILE A O 1
ATOM 1424 N N . ASP A 1 188 ? 112.345 -1.525 122.321 1.00 14.10 641 ASP A N 1
ATOM 1425 C CA . ASP A 1 188 ? 110.883 -1.596 122.324 1.00 13.22 641 ASP A CA 1
ATOM 1426 C C . ASP A 1 188 ? 110.385 -0.179 122.558 1.00 14.78 641 ASP A C 1
ATOM 1427 O O . ASP A 1 188 ? 110.342 0.286 123.701 1.00 15.87 641 ASP A O 1
ATOM 1432 N N . TYR A 1 189 ? 110.004 0.502 121.471 1.00 12.32 642 TYR A N 1
ATOM 1433 C CA . TYR A 1 189 ? 109.579 1.902 121.569 1.00 10.75 642 TYR A CA 1
ATOM 1434 C C . TYR A 1 189 ? 108.341 2.093 122.420 1.00 12.49 642 TYR A C 1
ATOM 1435 O O . TYR A 1 189 ? 108.100 3.218 122.880 1.00 12.50 642 TYR A O 1
ATOM 1444 N N . TYR A 1 190 ? 107.539 1.052 122.637 1.00 12.68 643 TYR A N 1
ATOM 1445 C CA . TYR A 1 190 ? 106.310 1.126 123.411 1.00 11.56 643 TYR A CA 1
ATOM 1446 C C . TYR A 1 190 ? 106.528 0.866 124.894 1.00 14.35 643 TYR A C 1
ATOM 1447 O O . TYR A 1 190 ? 105.579 1.005 125.675 1.00 15.79 643 TYR A O 1
ATOM 1456 N N . LYS A 1 191 ? 107.755 0.515 125.279 1.00 15.19 644 LYS A N 1
ATOM 1457 C CA . LYS A 1 191 ? 108.090 0.175 126.666 1.00 19.89 644 LYS A CA 1
ATOM 1458 C C . LYS A 1 191 ? 107.867 1.347 127.625 1.00 15.35 644 LYS A C 1
ATOM 1459 O O . LYS A 1 191 ? 108.297 2.480 127.367 1.00 17.65 644 LYS A O 1
ATOM 1461 N N . LYS A 1 192 ? 107.127 1.080 128.696 1.00 15.54 645 LYS A N 1
ATOM 1462 C CA . LYS A 1 192 ? 106.927 2.007 129.806 1.00 15.22 645 LYS A CA 1
ATOM 1463 C C . LYS A 1 192 ? 107.615 1.427 131.028 1.00 14.81 645 LYS A C 1
ATOM 1464 O O . LYS A 1 192 ? 107.482 0.223 131.304 1.00 19.18 645 LYS A O 1
ATOM 1470 N N . THR A 1 193 ? 108.356 2.269 131.750 1.00 16.07 646 THR A N 1
ATOM 1471 C CA . THR A 1 193 ? 109.068 1.804 132.938 1.00 17.43 646 THR A CA 1
ATOM 1472 C C . THR A 1 193 ? 108.107 1.648 134.116 1.00 19.67 646 THR A C 1
ATOM 1473 O O . THR A 1 193 ? 106.932 2.006 134.050 1.00 20.18 646 THR A O 1
ATOM 1477 N N . SER A 1 194 ? 108.634 1.111 135.229 1.00 21.76 647 SER A N 1
ATOM 1478 C CA . SER A 1 194 ? 107.843 0.966 136.456 1.00 22.38 647 SER A CA 1
ATOM 1479 C C . SER A 1 194 ? 107.373 2.293 137.037 1.00 23.76 647 SER A C 1
ATOM 1480 O O . SER A 1 194 ? 106.457 2.299 137.872 1.00 21.54 647 SER A O 1
ATOM 1483 N N . ASN A 1 195 ? 107.991 3.413 136.663 1.00 15.78 648 ASN A N 1
ATOM 1484 C CA . ASN A 1 195 ? 107.543 4.721 137.103 1.00 18.49 648 ASN A CA 1
ATOM 1485 C C . ASN A 1 195 ? 106.780 5.465 136.025 1.00 18.46 648 ASN A C 1
ATOM 1486 O O . ASN A 1 195 ? 106.516 6.662 136.180 1.00 22.36 648 ASN A O 1
ATOM 1491 N N . GLY A 1 196 ? 106.444 4.792 134.925 1.00 17.67 649 GLY A N 1
ATOM 1492 C CA . GLY A 1 196 ? 105.606 5.397 133.915 1.00 17.49 649 GLY A CA 1
ATOM 1493 C C . GLY A 1 196 ? 106.338 6.113 132.808 1.00 15.24 649 GLY A C 1
ATOM 1494 O O . GLY A 1 196 ? 105.678 6.726 131.969 1.00 22.84 649 GLY A O 1
ATOM 1495 N N . ARG A 1 197 ? 107.671 6.015 132.747 1.00 13.63 650 ARG A N 1
ATOM 1496 C CA . ARG A 1 197 ? 108.435 6.745 131.733 1.00 13.46 650 ARG A CA 1
ATOM 1497 C C . ARG A 1 197 ? 108.377 6.025 130.392 1.00 12.85 650 ARG A C 1
ATOM 1498 O O . ARG A 1 197 ? 108.485 4.791 130.321 1.00 13.89 650 ARG A O 1
ATOM 1506 N N . LEU A 1 198 ? 108.264 6.813 129.305 1.00 11.52 651 LEU A N 1
ATOM 1507 C CA . LEU A 1 198 ? 108.360 6.321 127.928 1.00 12.16 651 LEU A CA 1
ATOM 1508 C C . LEU A 1 198 ? 109.653 6.867 127.324 1.00 10.55 651 LEU A C 1
ATOM 1509 O O . LEU A 1 198 ? 109.672 7.995 126.795 1.00 11.33 651 LEU A O 1
ATOM 1514 N N . PRO A 1 199 ? 110.776 6.145 127.401 1.00 9.66 652 PRO A N 1
ATOM 1515 C CA . PRO A 1 199 ? 112.063 6.712 126.956 1.00 10.36 652 PRO A CA 1
ATOM 1516 C C . PRO A 1 199 ? 112.083 7.174 125.507 1.00 11.39 652 PRO A C 1
ATOM 1517 O O . PRO A 1 199 ? 112.916 8.024 125.137 1.00 11.76 652 PRO A O 1
ATOM 1521 N N . VAL A 1 200 ? 111.185 6.643 124.674 1.00 9.13 653 VAL A N 1
ATOM 1522 C CA . VAL A 1 200 ? 111.134 7.070 123.277 1.00 11.28 653 VAL A CA 1
ATOM 1523 C C . VAL A 1 200 ? 110.940 8.571 123.156 1.00 11.18 653 VAL A C 1
ATOM 1524 O O . VAL A 1 200 ? 111.371 9.178 122.155 1.00 9.97 653 VAL A O 1
ATOM 1528 N N . LYS A 1 201 ? 110.321 9.199 124.168 1.00 9.74 654 LYS A N 1
ATOM 1529 C CA . LYS A 1 201 ? 110.019 10.633 124.138 1.00 8.83 654 LYS A CA 1
ATOM 1530 C C . LYS A 1 201 ? 111.254 11.520 124.269 1.00 8.69 654 LYS A C 1
ATOM 1531 O O . LYS A 1 201 ? 111.117 12.738 124.089 1.00 10.39 654 LYS A O 1
ATOM 1537 N N . TRP A 1 202 ? 112.443 10.954 124.506 1.00 8.71 655 TRP A N 1
ATOM 1538 C CA . TRP A 1 202 ? 113.682 11.717 124.548 1.00 10.14 655 TRP A CA 1
ATOM 1539 C C . TRP A 1 202 ? 114.535 11.523 123.304 1.00 11.08 655 TRP A C 1
ATOM 1540 O O . TRP A 1 202 ? 115.600 12.145 123.188 1.00 10.90 655 TRP A O 1
ATOM 1551 N N . MET A 1 203 ? 114.103 10.659 122.372 1.00 8.90 656 MET A N 1
ATOM 1552 C CA . MET A 1 203 ? 114.941 10.324 121.220 1.00 10.46 656 MET A CA 1
ATOM 1553 C C . MET A 1 203 ? 114.884 11.391 120.125 1.00 9.63 656 MET A C 1
ATOM 1554 O O . MET A 1 203 ? 113.801 11.770 119.671 1.00 11.34 656 MET A O 1
ATOM 1559 N N . ALA A 1 204 ? 116.047 11.793 119.627 1.00 9.57 657 ALA A N 1
ATOM 1560 C CA . ALA A 1 204 ? 116.068 12.641 118.447 1.00 9.89 657 ALA A CA 1
ATOM 1561 C C . ALA A 1 204 ? 115.447 11.895 117.265 1.00 10.83 657 ALA A C 1
ATOM 1562 O O . ALA A 1 204 ? 115.525 10.666 117.186 1.00 11.09 657 ALA A O 1
ATOM 1564 N N . PRO A 1 205 ? 114.842 12.614 116.311 1.00 9.99 658 PRO A N 1
ATOM 1565 C CA . PRO A 1 205 ? 114.208 11.904 115.182 1.00 11.74 658 PRO A CA 1
ATOM 1566 C C . PRO A 1 205 ? 115.186 11.051 114.388 1.00 11.82 658 PRO A C 1
ATOM 1567 O O . PRO A 1 205 ? 114.803 9.960 113.950 1.00 12.03 658 PRO A O 1
ATOM 1571 N N . GLU A 1 206 ? 116.431 11.495 114.178 1.00 11.34 659 GLU A N 1
ATOM 1572 C CA . GLU A 1 206 ? 117.371 10.662 113.437 1.00 15.92 659 GLU A CA 1
ATOM 1573 C C . GLU A 1 206 ? 117.711 9.392 114.201 1.00 17.10 659 GLU A C 1
ATOM 1574 O O . GLU A 1 206 ? 118.023 8.367 113.584 1.00 16.31 659 GLU A O 1
ATOM 1580 N N . ALA A 1 207 ? 117.665 9.434 115.535 1.00 12.82 660 ALA A N 1
ATOM 1581 C CA . ALA A 1 207 ? 117.855 8.224 116.328 1.00 13.88 660 ALA A CA 1
ATOM 1582 C C . ALA A 1 207 ? 116.644 7.311 116.230 1.00 15.37 660 ALA A C 1
ATOM 1583 O O . ALA A 1 207 ? 116.773 6.110 115.938 1.00 14.86 660 ALA A O 1
ATOM 1585 N N . LEU A 1 208 ? 115.454 7.863 116.456 1.00 13.61 661 LEU A N 1
ATOM 1586 C CA . LEU A 1 208 ? 114.239 7.065 116.417 1.00 12.41 661 LEU A CA 1
ATOM 1587 C C . LEU A 1 208 ? 113.999 6.469 115.030 1.00 11.23 661 LEU A C 1
ATOM 1588 O O . LEU A 1 208 ? 113.784 5.251 114.887 1.00 14.29 661 LEU A O 1
ATOM 1593 N N . PHE A 1 209 ? 114.010 7.310 113.998 1.00 12.23 662 PHE A N 1
ATOM 1594 C CA . PHE A 1 209 ? 113.641 6.847 112.666 1.00 12.83 662 PHE A CA 1
ATOM 1595 C C . PHE A 1 209 ? 114.800 6.163 111.959 1.00 17.76 662 PHE A C 1
ATOM 1596 O O . PHE A 1 209 ? 114.581 5.197 111.212 1.00 17.80 662 PHE A O 1
ATOM 1604 N N . ASP A 1 210 ? 116.028 6.638 112.152 1.00 15.81 663 ASP A N 1
ATOM 1605 C CA . ASP A 1 210 ? 117.151 6.156 111.351 1.00 18.37 663 ASP A CA 1
ATOM 1606 C C . ASP A 1 210 ? 118.232 5.440 112.143 1.00 19.57 663 ASP A C 1
ATOM 1607 O O . ASP A 1 210 ? 119.224 5.001 111.541 1.00 22.85 663 ASP A O 1
ATOM 1612 N N . GLU A 1 211 ? 118.083 5.301 113.459 1.00 17.98 664 GLU A N 1
ATOM 1613 C CA . GLU A 1 211 ? 119.074 4.657 114.317 1.00 18.90 664 GLU A CA 1
ATOM 1614 C C . GLU A 1 211 ? 120.438 5.345 114.263 1.00 23.13 664 GLU A C 1
ATOM 1615 O O . GLU A 1 211 ? 121.474 4.705 114.470 1.00 26.16 664 GLU A O 1
ATOM 1621 N N . VAL A 1 212 ? 120.454 6.655 114.012 1.00 19.01 665 VAL A N 1
ATOM 1622 C CA . VAL A 1 212 ? 121.692 7.425 113.931 1.00 19.42 665 VAL A CA 1
ATOM 1623 C C . VAL A 1 212 ? 121.814 8.218 115.222 1.00 18.22 665 VAL A C 1
ATOM 1624 O O . VAL A 1 212 ? 120.870 8.921 115.600 1.00 19.07 665 VAL A O 1
ATOM 1628 N N . TYR A 1 213 ? 122.945 8.078 115.914 1.00 17.11 666 TYR A N 1
ATOM 1629 C CA . TYR A 1 213 ? 123.256 8.847 117.119 1.00 15.49 666 TYR A CA 1
ATOM 1630 C C . TYR A 1 213 ? 124.535 9.640 116.914 1.00 21.71 666 TYR A C 1
ATOM 1631 O O . TYR A 1 213 ? 125.568 9.081 116.520 1.00 21.81 666 TYR A O 1
ATOM 1640 N N . THR A 1 214 ? 124.471 10.925 117.250 1.00 18.10 667 THR A N 1
ATOM 1641 C CA . THR A 1 214 ? 125.612 11.840 117.269 1.00 16.91 667 THR A CA 1
ATOM 1642 C C . THR A 1 214 ? 125.495 12.698 118.527 1.00 15.81 667 THR A C 1
ATOM 1643 O O . THR A 1 214 ? 124.517 12.606 119.291 1.00 14.50 667 THR A O 1
ATOM 1647 N N . HIS A 1 215 ? 126.490 13.560 118.748 1.00 14.43 668 HIS A N 1
ATOM 1648 C CA . HIS A 1 215 ? 126.370 14.542 119.821 1.00 13.77 668 HIS A CA 1
ATOM 1649 C C . HIS A 1 215 ? 125.160 15.441 119.627 1.00 14.29 668 HIS A C 1
ATOM 1650 O O . HIS A 1 215 ? 124.550 15.880 120.611 1.00 13.45 668 HIS A O 1
ATOM 1657 N N . GLN A 1 216 ? 124.785 15.723 118.374 1.00 12.64 669 GLN A N 1
ATOM 1658 C CA . GLN A 1 216 ? 123.598 16.531 118.127 1.00 11.65 669 GLN A CA 1
ATOM 1659 C C . GLN A 1 216 ? 122.295 15.791 118.449 1.00 11.76 669 GLN A C 1
ATOM 1660 O O . GLN A 1 216 ? 121.291 16.451 118.735 1.00 11.73 669 GLN A O 1
ATOM 1666 N N . SER A 1 217 ? 122.286 14.444 118.426 1.00 10.73 670 SER A N 1
ATOM 1667 C CA . SER A 1 217 ? 121.124 13.727 118.954 1.00 10.48 670 SER A CA 1
ATOM 1668 C C . SER A 1 217 ? 121.004 13.928 120.465 1.00 10.54 670 SER A C 1
ATOM 1669 O O . SER A 1 217 ? 119.888 14.053 120.991 1.00 11.44 670 SER A O 1
ATOM 1672 N N . ASP A 1 218 ? 122.132 13.991 121.177 1.00 11.62 671 ASP A N 1
ATOM 1673 C CA . ASP A 1 218 ? 122.105 14.310 122.603 1.00 11.30 671 ASP A CA 1
ATOM 1674 C C . ASP A 1 218 ? 121.629 15.744 122.835 1.00 11.77 671 ASP A C 1
ATOM 1675 O O . ASP A 1 218 ? 120.961 16.016 123.836 1.00 10.31 671 ASP A O 1
ATOM 1680 N N . VAL A 1 219 ? 121.922 16.669 121.912 1.00 10.21 672 VAL A N 1
ATOM 1681 C CA . VAL A 1 219 ? 121.406 18.029 122.050 1.00 9.95 672 VAL A CA 1
ATOM 1682 C C . VAL A 1 219 ? 119.879 18.043 121.991 1.00 9.09 672 VAL A C 1
ATOM 1683 O O . VAL A 1 219 ? 119.218 18.754 122.759 1.00 10.52 672 VAL A O 1
ATOM 1687 N N . TRP A 1 220 ? 119.282 17.273 121.071 1.00 8.45 673 TRP A N 1
ATOM 1688 C CA . TRP A 1 220 ? 117.821 17.174 121.083 1.00 8.10 673 TRP A CA 1
ATOM 1689 C C . TRP A 1 220 ? 117.318 16.750 122.461 1.00 9.15 673 TRP A C 1
ATOM 1690 O O . TRP A 1 220 ? 116.372 17.350 123.017 1.00 9.60 673 TRP A O 1
ATOM 1701 N N . SER A 1 221 ? 117.915 15.673 122.998 1.00 8.83 674 SER A N 1
ATOM 1702 C CA . SER A 1 221 ? 117.535 15.159 124.320 1.00 9.43 674 SER A CA 1
ATOM 1703 C C . SER A 1 221 ? 117.700 16.216 125.412 1.00 9.97 674 SER A C 1
ATOM 1704 O O . SER A 1 221 ? 116.818 16.361 126.272 1.00 8.42 674 SER A O 1
ATOM 1707 N N . PHE A 1 222 ? 118.780 16.994 125.333 1.00 8.83 675 PHE A N 1
ATOM 1708 C CA . PHE A 1 222 ? 118.987 18.105 126.254 1.00 8.24 675 PHE A CA 1
ATOM 1709 C C . PHE A 1 222 ? 117.836 19.094 126.189 1.00 9.36 675 PHE A C 1
ATOM 1710 O O . PHE A 1 222 ? 117.426 19.631 127.221 1.00 9.66 675 PHE A O 1
ATOM 1718 N N . GLY A 1 223 ? 117.286 19.350 124.989 1.00 9.81 676 GLY A N 1
ATOM 1719 C CA . GLY A 1 223 ? 116.126 20.225 124.916 1.00 9.83 676 GLY A CA 1
ATOM 1720 C C . GLY A 1 223 ? 114.912 19.668 125.632 1.00 9.29 676 GLY A C 1
ATOM 1721 O O . GLY A 1 223 ? 114.159 20.422 126.273 1.00 8.70 676 GLY A O 1
ATOM 1722 N N . ILE A 1 224 ? 114.708 18.337 125.535 1.00 9.06 677 ILE A N 1
ATOM 1723 C CA . ILE A 1 224 ? 113.649 17.693 126.318 1.00 7.77 677 ILE A CA 1
ATOM 1724 C C . ILE A 1 224 ? 113.921 17.867 127.806 1.00 8.30 677 ILE A C 1
ATOM 1725 O O . ILE A 1 224 ? 113.018 18.186 128.583 1.00 9.34 677 ILE A O 1
ATOM 1730 N N . LEU A 1 225 ? 115.185 17.665 128.215 1.00 7.25 678 LEU A N 1
ATOM 1731 C CA . LEU A 1 225 ? 115.569 17.844 129.605 1.00 8.43 678 LEU A CA 1
ATOM 1732 C C . LEU A 1 225 ? 115.315 19.282 130.054 1.00 9.35 678 LEU A C 1
ATOM 1733 O O . LEU A 1 225 ? 114.870 19.510 131.182 1.00 9.59 678 LEU A O 1
ATOM 1738 N N . LEU A 1 226 ? 115.595 20.275 129.197 1.00 8.88 679 LEU A N 1
ATOM 1739 C CA . LEU A 1 226 ? 115.304 21.657 129.569 1.00 8.35 679 LEU A CA 1
ATOM 1740 C C . LEU A 1 226 ? 113.824 21.825 129.875 1.00 9.30 679 LEU A C 1
ATOM 1741 O O . LEU A 1 226 ? 113.458 22.509 130.843 1.00 9.41 679 LEU A O 1
ATOM 1746 N N . TRP A 1 227 ? 112.957 21.261 129.013 1.00 9.15 680 TRP A N 1
ATOM 1747 C CA . TRP A 1 227 ? 111.514 21.279 129.261 1.00 7.21 680 TRP A CA 1
ATOM 1748 C C . TRP A 1 227 ? 111.158 20.604 130.589 1.00 9.49 680 TRP A C 1
ATOM 1749 O O . TRP A 1 227 ? 110.340 21.135 131.364 1.00 9.28 680 TRP A O 1
ATOM 1760 N N . GLU A 1 228 ? 111.783 19.462 130.889 1.00 8.92 681 GLU A N 1
ATOM 1761 C CA . GLU A 1 228 ? 111.582 18.841 132.200 1.00 9.29 681 GLU A CA 1
ATOM 1762 C C . GLU A 1 228 ? 111.955 19.786 133.343 1.00 10.13 681 GLU A C 1
ATOM 1763 O O . GLU A 1 228 ? 111.230 19.855 134.339 1.00 10.98 681 GLU A O 1
ATOM 1769 N N . ILE A 1 229 ? 113.107 20.489 133.239 1.00 8.56 682 ILE A N 1
ATOM 1770 C CA . ILE A 1 229 ? 113.511 21.414 134.307 1.00 7.25 682 ILE A CA 1
ATOM 1771 C C . ILE A 1 229 ? 112.463 22.494 134.511 1.00 10.50 682 ILE A C 1
ATOM 1772 O O . ILE A 1 229 ? 112.053 22.791 135.647 1.00 10.70 682 ILE A O 1
ATOM 1777 N N . PHE A 1 230 ? 112.021 23.115 133.410 1.00 9.29 683 PHE A N 1
ATOM 1778 C CA . PHE A 1 230 ? 111.143 24.274 133.548 1.00 10.87 683 PHE A CA 1
ATOM 1779 C C . PHE A 1 230 ? 109.681 23.914 133.773 1.00 12.75 683 PHE A C 1
ATOM 1780 O O . PHE A 1 230 ? 108.880 24.825 134.038 1.00 16.13 683 PHE A O 1
ATOM 1788 N N . THR A 1 231 ? 109.328 22.621 133.746 1.00 10.19 684 THR A N 1
ATOM 1789 C CA . THR A 1 231 ? 108.054 22.127 134.259 1.00 9.89 684 THR A CA 1
ATOM 1790 C C . THR A 1 231 ? 108.225 21.504 135.645 1.00 11.59 684 THR A C 1
ATOM 1791 O O . THR A 1 231 ? 107.291 20.870 136.159 1.00 13.13 684 THR A O 1
ATOM 1795 N N . LEU A 1 232 ? 109.409 21.651 136.254 1.00 11.24 685 LEU A N 1
ATOM 1796 C CA . LEU A 1 232 ? 109.659 21.120 137.597 1.00 11.72 685 LEU A CA 1
ATOM 1797 C C . LEU A 1 232 ? 109.436 19.616 137.617 1.00 11.31 685 LEU A C 1
ATOM 1798 O O . LEU A 1 232 ? 108.792 19.065 138.528 1.00 13.29 685 LEU A O 1
ATOM 1803 N N . GLY A 1 233 ? 109.941 18.946 136.584 1.00 11.28 686 GLY A N 1
ATOM 1804 C CA . GLY A 1 233 ? 109.864 17.497 136.529 1.00 11.38 686 GLY A CA 1
ATOM 1805 C C . GLY A 1 233 ? 108.628 16.955 135.844 1.00 13.34 686 GLY A C 1
ATOM 1806 O O . GLY A 1 233 ? 108.210 15.826 136.139 1.00 14.06 686 GLY A O 1
ATOM 1807 N N . GLY A 1 234 ? 108.050 17.701 134.900 1.00 11.84 687 GLY A N 1
ATOM 1808 C CA . GLY A 1 234 ? 106.934 17.193 134.120 1.00 11.63 687 GLY A CA 1
ATOM 1809 C C . GLY A 1 234 ? 107.354 16.132 133.123 1.00 12.18 687 GLY A C 1
ATOM 1810 O O . GLY A 1 234 ? 108.516 16.030 132.729 1.00 13.47 687 GLY A O 1
ATOM 1811 N N . SER A 1 235 ? 106.396 15.302 132.735 1.00 12.97 688 SER A N 1
ATOM 1812 C CA . SER A 1 235 ? 106.644 14.286 131.713 1.00 12.06 688 SER A CA 1
ATOM 1813 C C . SER A 1 235 ? 106.366 14.862 130.329 1.00 13.11 688 SER A C 1
ATOM 1814 O O . SER A 1 235 ? 105.322 15.495 130.122 1.00 14.61 688 SER A O 1
ATOM 1817 N N . PRO A 1 236 ? 107.265 14.652 129.373 1.00 12.31 689 PRO A N 1
ATOM 1818 C CA . PRO A 1 236 ? 107.132 15.311 128.065 1.00 10.21 689 PRO A CA 1
ATOM 1819 C C . PRO A 1 236 ? 105.982 14.760 127.233 1.00 11.36 689 PRO A C 1
ATOM 1820 O O . PRO A 1 236 ? 105.465 13.659 127.467 1.00 11.99 689 PRO A O 1
ATOM 1824 N N . TYR A 1 237 ? 105.613 15.546 126.220 1.00 11.15 690 TYR A N 1
ATOM 1825 C CA . TYR A 1 237 ? 104.488 15.252 125.337 1.00 10.66 690 TYR A CA 1
ATOM 1826 C C . TYR A 1 237 ? 103.252 14.821 126.137 1.00 14.02 690 TYR A C 1
ATOM 1827 O O . TYR A 1 237 ? 102.798 13.680 126.024 1.00 13.43 690 TYR A O 1
ATOM 1836 N N . PRO A 1 238 ? 102.712 15.713 126.968 1.00 15.07 691 PRO A N 1
ATOM 1837 C CA . PRO A 1 238 ? 101.654 15.323 127.912 1.00 14.99 691 PRO A CA 1
ATOM 1838 C C . PRO A 1 238 ? 100.447 14.691 127.231 1.00 13.00 691 PRO A C 1
ATOM 1839 O O . PRO A 1 238 ? 99.873 15.241 126.282 1.00 15.32 691 PRO A O 1
ATOM 1843 N N . GLY A 1 239 ? 100.098 13.505 127.721 1.00 15.90 692 GLY A N 1
ATOM 1844 C CA . GLY A 1 239 ? 98.917 12.808 127.271 1.00 16.52 692 GLY A CA 1
ATOM 1845 C C . GLY A 1 239 ? 99.071 12.071 125.967 1.00 19.28 692 GLY A C 1
ATOM 1846 O O . GLY A 1 239 ? 98.094 11.461 125.516 1.00 20.02 692 GLY A O 1
ATOM 1847 N N . ILE A 1 240 ? 100.251 12.099 125.346 1.00 14.14 693 ILE A N 1
ATOM 1848 C CA . ILE A 1 240 ? 100.423 11.594 123.986 1.00 12.87 693 ILE A CA 1
ATOM 1849 C C . ILE A 1 240 ? 101.002 10.183 124.074 1.00 12.86 693 ILE A C 1
ATOM 1850 O O . ILE A 1 240 ? 102.141 10.019 124.539 1.00 13.25 693 ILE A O 1
ATOM 1855 N N . PRO A 1 241 ? 100.274 9.151 123.664 1.00 14.18 694 PRO A N 1
ATOM 1856 C CA . PRO A 1 241 ? 100.859 7.811 123.636 1.00 13.21 694 PRO A CA 1
ATOM 1857 C C . PRO A 1 241 ? 101.822 7.654 122.460 1.00 11.21 694 PRO A C 1
ATOM 1858 O O . PRO A 1 241 ? 101.879 8.463 121.532 1.00 13.54 694 PRO A O 1
ATOM 1862 N N . VAL A 1 242 ? 102.550 6.537 122.482 1.00 11.86 695 VAL A N 1
ATOM 1863 C CA . VAL A 1 242 ? 103.655 6.339 121.543 1.00 11.64 695 VAL A CA 1
ATOM 1864 C C . VAL A 1 242 ? 103.172 6.330 120.092 1.00 13.15 695 VAL A C 1
ATOM 1865 O O . VAL A 1 242 ? 103.806 6.931 119.222 1.00 12.81 695 VAL A O 1
ATOM 1869 N N . GLU A 1 243 ? 102.030 5.677 119.808 1.00 13.06 696 GLU A N 1
ATOM 1870 C CA . GLU A 1 243 ? 101.543 5.619 118.430 1.00 11.80 696 GLU A CA 1
ATOM 1871 C C . GLU A 1 243 ? 101.302 7.023 117.896 1.00 13.56 696 GLU A C 1
ATOM 1872 O O . GLU A 1 243 ? 101.662 7.348 116.757 1.00 14.86 696 GLU A O 1
ATOM 1878 N N . GLU A 1 244 ? 100.698 7.876 118.723 1.00 12.94 697 GLU A N 1
ATOM 1879 C CA . GLU A 1 244 ? 100.446 9.260 118.341 1.00 14.30 697 GLU A CA 1
ATOM 1880 C C . GLU A 1 244 ? 101.747 10.049 118.243 1.00 13.60 697 GLU A C 1
ATOM 1881 O O . GLU A 1 244 ? 101.894 10.906 117.361 1.00 15.10 697 GLU A O 1
ATOM 1887 N N . LEU A 1 245 ? 102.695 9.792 119.146 1.00 11.74 698 LEU A N 1
ATOM 1888 C CA . LEU A 1 245 ? 104.002 10.436 119.070 1.00 11.46 698 LEU A CA 1
ATOM 1889 C C . LEU A 1 245 ? 104.668 10.221 117.717 1.00 12.34 698 LEU A C 1
ATOM 1890 O O . LEU A 1 245 ? 105.213 11.164 117.132 1.00 13.30 698 LEU A O 1
ATOM 1895 N N . PHE A 1 246 ? 104.661 8.980 117.207 1.00 13.60 699 PHE A N 1
ATOM 1896 C CA . PHE A 1 246 ? 105.302 8.740 115.913 1.00 14.37 699 PHE A CA 1
ATOM 1897 C C . PHE A 1 246 ? 104.699 9.639 114.840 1.00 12.68 699 PHE A C 1
ATOM 1898 O O . PHE A 1 246 ? 105.427 10.284 114.086 1.00 12.64 699 PHE A O 1
ATOM 1906 N N . SER A 1 247 ? 103.366 9.725 114.801 1.00 13.79 700 SER A N 1
ATOM 1907 C CA . SER A 1 247 ? 102.732 10.483 113.725 1.00 13.31 700 SER A CA 1
ATOM 1908 C C . SER A 1 247 ? 102.975 11.975 113.903 1.00 14.64 700 SER A C 1
ATOM 1909 O O . SER A 1 247 ? 103.252 12.685 112.934 1.00 16.33 700 SER A O 1
ATOM 1912 N N . LEU A 1 248 ? 102.953 12.457 115.149 1.00 12.81 701 LEU A N 1
ATOM 1913 C CA . LEU A 1 248 ? 103.192 13.872 115.408 1.00 13.54 701 LEU A CA 1
ATOM 1914 C C . LEU A 1 248 ? 104.626 14.266 115.051 1.00 12.59 701 LEU A C 1
ATOM 1915 O O . LEU A 1 248 ? 104.857 15.339 114.481 1.00 12.04 701 LEU A O 1
ATOM 1920 N N . LEU A 1 249 ? 105.604 13.416 115.343 1.00 12.59 702 LEU A N 1
ATOM 1921 C CA . LEU A 1 249 ? 106.977 13.737 114.979 1.00 15.59 702 LEU A CA 1
ATOM 1922 C C . LEU A 1 249 ? 107.152 13.765 113.470 1.00 15.52 702 LEU A C 1
ATOM 1923 O O . LEU A 1 249 ? 107.883 14.606 112.942 1.00 14.91 702 LEU A O 1
ATOM 1928 N N . ARG A 1 250 ? 106.480 12.862 112.757 1.00 14.16 703 ARG A N 1
ATOM 1929 C CA . ARG A 1 250 ? 106.553 12.911 111.301 1.00 14.19 703 ARG A CA 1
ATOM 1930 C C . ARG A 1 250 ? 105.983 14.219 110.753 1.00 16.46 703 ARG A C 1
ATOM 1931 O O . ARG A 1 250 ? 106.398 14.679 109.684 1.00 20.25 703 ARG A O 1
ATOM 1939 N N . GLU A 1 251 ? 105.016 14.813 111.453 1.00 13.47 704 GLU A N 1
ATOM 1940 C CA . GLU A 1 251 ? 104.427 16.086 111.063 1.00 16.57 704 GLU A CA 1
ATOM 1941 C C . GLU A 1 251 ? 105.209 17.289 111.592 1.00 19.43 704 GLU A C 1
ATOM 1942 O O . GLU A 1 251 ? 104.833 18.430 111.303 1.00 20.56 704 GLU A O 1
ATOM 1948 N N . GLY A 1 252 ? 106.276 17.075 112.367 1.00 15.27 705 GLY A N 1
ATOM 1949 C CA . GLY A 1 252 ? 107.030 18.205 112.893 1.00 18.47 705 GLY A CA 1
ATOM 1950 C C . GLY A 1 252 ? 106.495 18.811 114.175 1.00 15.49 705 GLY A C 1
ATOM 1951 O O . GLY A 1 252 ? 106.879 19.941 114.522 1.00 17.60 705 GLY A O 1
ATOM 1952 N N . HIS A 1 253 ? 105.611 18.112 114.884 1.00 16.62 706 HIS A N 1
ATOM 1953 C CA . HIS A 1 253 ? 105.088 18.581 116.166 1.00 14.25 706 HIS A CA 1
ATOM 1954 C C . HIS A 1 253 ? 106.206 18.860 117.159 1.00 12.69 706 HIS A C 1
ATOM 1955 O O . HIS A 1 253 ? 107.196 18.122 117.242 1.00 13.52 706 HIS A O 1
ATOM 1962 N N . ARG A 1 254 ? 106.029 19.925 117.934 1.00 11.40 707 ARG A N 1
ATOM 1963 C CA . ARG A 1 254 ? 106.895 20.213 119.065 1.00 11.42 707 ARG A CA 1
ATOM 1964 C C . ARG A 1 254 ? 106.047 20.569 120.281 1.00 12.52 707 ARG A C 1
ATOM 1965 O O . ARG A 1 254 ? 104.915 21.046 120.159 1.00 15.60 707 ARG A O 1
ATOM 1973 N N . MET A 1 255 ? 106.610 20.350 121.488 1.00 10.74 708 MET A N 1
ATOM 1974 C CA . MET A 1 255 ? 105.908 20.759 122.703 1.00 12.38 708 MET A CA 1
ATOM 1975 C C . MET A 1 255 ? 105.716 22.273 122.771 1.00 11.72 708 MET A C 1
ATOM 1976 O O . MET A 1 255 ? 106.549 23.052 122.296 1.00 13.82 708 MET A O 1
ATOM 1981 N N . ASP A 1 256 ? 104.587 22.660 123.365 1.00 13.85 709 ASP A N 1
ATOM 1982 C CA . ASP A 1 256 ? 104.266 24.045 123.670 1.00 12.83 709 ASP A CA 1
ATOM 1983 C C . ASP A 1 256 ? 105.216 24.614 124.718 1.00 14.07 709 ASP A C 1
ATOM 1984 O O . ASP A 1 256 ? 105.827 23.903 125.527 1.00 14.17 709 ASP A O 1
ATOM 1989 N N . ARG A 1 257 ? 105.293 25.937 124.736 1.00 12.43 710 ARG A N 1
ATOM 1990 C CA . ARG A 1 257 ? 106.005 26.627 125.794 1.00 12.20 710 ARG A CA 1
ATOM 1991 C C . ARG A 1 257 ? 105.295 26.386 127.122 1.00 14.95 710 ARG A C 1
ATOM 1992 O O . ARG A 1 257 ? 104.080 26.613 127.224 1.00 15.76 710 ARG A O 1
ATOM 2000 N N . PRO A 1 258 ? 105.988 25.923 128.146 1.00 15.72 711 PRO A N 1
ATOM 2001 C CA . PRO A 1 258 ? 105.301 25.613 129.406 1.00 21.46 711 PRO A CA 1
ATOM 2002 C C . PRO A 1 258 ? 105.018 26.882 130.191 1.00 15.80 711 PRO A C 1
ATOM 2003 O O . PRO A 1 258 ? 105.618 27.933 129.928 1.00 15.80 711 PRO A O 1
ATOM 2007 N N . PRO A 1 259 ? 104.084 26.832 131.141 1.00 17.01 712 PRO A N 1
ATOM 2008 C CA . PRO A 1 259 ? 103.814 28.009 131.976 1.00 18.50 712 PRO A CA 1
ATOM 2009 C C . PRO A 1 259 ? 105.050 28.470 132.737 1.00 21.24 712 PRO A C 1
ATOM 2010 O O . PRO A 1 259 ? 105.920 27.675 133.111 1.00 18.27 712 PRO A O 1
ATOM 2014 N N . HIS A 1 260 ? 105.120 29.783 132.989 1.00 19.10 713 HIS A N 1
ATOM 2015 C CA . HIS A 1 260 ? 106.189 30.328 133.822 1.00 19.84 713 HIS A CA 1
ATOM 2016 C C . HIS A 1 260 ? 107.565 29.929 133.299 1.00 24.17 713 HIS A C 1
ATOM 2017 O O . HIS A 1 260 ? 108.437 29.494 134.047 1.00 23.34 713 HIS A O 1
ATOM 2024 N N . CYS A 1 261 ? 107.736 30.016 131.983 1.00 17.74 714 CYS A N 1
ATOM 2025 C CA . CYS A 1 261 ? 109.006 29.712 131.339 1.00 15.35 714 CYS A CA 1
ATOM 2026 C C . CYS A 1 261 ? 109.298 30.917 130.455 1.00 16.15 714 CYS A C 1
ATOM 2027 O O . CYS A 1 261 ? 108.493 31.225 129.547 1.00 15.73 714 CYS A O 1
ATOM 2030 N N . PRO A 1 262 ? 110.420 31.598 130.636 1.00 13.73 715 PRO A N 1
ATOM 2031 C CA . PRO A 1 262 ? 110.690 32.792 129.825 1.00 13.69 715 PRO A CA 1
ATOM 2032 C C . PRO A 1 262 ? 111.010 32.420 128.390 1.00 13.85 715 PRO A C 1
ATOM 2033 O O . PRO A 1 262 ? 111.423 31.287 128.081 1.00 14.33 715 PRO A O 1
ATOM 2037 N N . PRO A 1 263 ? 110.815 33.356 127.468 1.00 12.55 716 PRO A N 1
ATOM 2038 C CA . PRO A 1 263 ? 111.019 33.041 126.052 1.00 12.65 716 PRO A CA 1
ATOM 2039 C C . PRO A 1 263 ? 112.456 32.697 125.731 1.00 11.26 716 PRO A C 1
ATOM 2040 O O . PRO A 1 263 ? 112.681 31.921 124.787 1.00 13.42 716 PRO A O 1
ATOM 2044 N N . GLU A 1 264 ? 113.430 33.188 126.509 1.00 11.07 717 GLU A N 1
ATOM 2045 C CA . GLU A 1 264 ? 114.822 32.802 126.304 1.00 11.56 717 GLU A CA 1
ATOM 2046 C C . GLU A 1 264 ? 114.979 31.292 126.393 1.00 12.28 717 GLU A C 1
ATOM 2047 O O . GLU A 1 264 ? 115.703 30.688 125.605 1.00 13.60 717 GLU A O 1
ATOM 2053 N N . LEU A 1 265 ? 114.313 30.668 127.364 1.00 11.95 718 LEU A N 1
ATOM 2054 C CA . LEU A 1 265 ? 114.520 29.244 127.611 1.00 10.32 718 LEU A CA 1
ATOM 2055 C C . LEU A 1 265 ? 113.693 28.411 126.643 1.00 11.12 718 LEU A C 1
ATOM 2056 O O . LEU A 1 265 ? 114.173 27.392 126.144 1.00 11.27 718 LEU A O 1
ATOM 2061 N N . TYR A 1 266 ? 112.459 28.841 126.334 1.00 10.58 719 TYR A N 1
ATOM 2062 C CA . TYR A 1 266 ? 111.704 28.137 125.289 1.00 11.38 719 TYR A CA 1
ATOM 2063 C C . TYR A 1 266 ? 112.374 28.276 123.930 1.00 11.46 719 TYR A C 1
ATOM 2064 O O . TYR A 1 266 ? 112.401 27.324 123.140 1.00 11.06 719 TYR A O 1
ATOM 2073 N N . GLY A 1 267 ? 112.980 29.439 123.671 1.00 11.47 720 GLY A N 1
ATOM 2074 C CA . GLY A 1 267 ? 113.774 29.605 122.458 1.00 12.04 720 GLY A CA 1
ATOM 2075 C C . GLY A 1 267 ? 114.910 28.594 122.359 1.00 10.90 720 GLY A C 1
ATOM 2076 O O . GLY A 1 267 ? 115.111 27.970 121.318 1.00 12.71 720 GLY A O 1
ATOM 2077 N N . LEU A 1 268 ? 115.624 28.364 123.464 1.00 11.67 721 LEU A N 1
ATOM 2078 C CA . LEU A 1 268 ? 116.686 27.356 123.449 1.00 12.38 721 LEU A CA 1
ATOM 2079 C C . LEU A 1 268 ? 116.120 25.955 123.240 1.00 10.23 721 LEU A C 1
ATOM 2080 O O . LEU A 1 268 ? 116.692 25.164 122.487 1.00 11.50 721 LEU A O 1
ATOM 2085 N N . MET A 1 269 ? 114.971 25.651 123.856 1.00 10.66 722 MET A N 1
ATOM 2086 C CA . MET A 1 269 ? 114.367 24.333 123.625 1.00 10.40 722 MET A CA 1
ATOM 2087 C C . MET A 1 269 ? 114.068 24.131 122.145 1.00 9.88 722 MET A C 1
ATOM 2088 O O . MET A 1 269 ? 114.408 23.101 121.551 1.00 10.51 722 MET A O 1
ATOM 2093 N N . ARG A 1 270 ? 113.464 25.136 121.510 1.00 10.40 723 ARG A N 1
ATOM 2094 C CA . ARG A 1 270 ? 113.099 24.984 120.108 1.00 9.79 723 ARG A CA 1
ATOM 2095 C C . ARG A 1 270 ? 114.339 24.887 119.206 1.00 10.62 723 ARG A C 1
ATOM 2096 O O . ARG A 1 270 ? 114.331 24.136 118.215 1.00 12.05 723 ARG A O 1
ATOM 2104 N N . GLU A 1 271 ? 115.430 25.587 119.533 1.00 10.97 724 GLU A N 1
ATOM 2105 C CA . GLU A 1 271 ? 116.660 25.400 118.760 1.00 12.13 724 GLU A CA 1
ATOM 2106 C C . GLU A 1 271 ? 117.190 23.975 118.888 1.00 10.63 724 GLU A C 1
ATOM 2107 O O . GLU A 1 271 ? 117.677 23.392 117.915 1.00 11.55 724 GLU A O 1
ATOM 2113 N N . CYS A 1 272 ? 117.115 23.403 120.089 1.00 9.35 725 CYS A N 1
ATOM 2114 C CA . CYS A 1 272 ? 117.556 22.032 120.289 1.00 9.80 725 CYS A CA 1
ATOM 2115 C C . CYS A 1 272 ? 116.697 21.049 119.539 1.00 11.70 725 CYS A C 1
ATOM 2116 O O . CYS A 1 272 ? 117.171 19.941 119.274 1.00 10.60 725 CYS A O 1
ATOM 2119 N N . TRP A 1 273 ? 115.450 21.419 119.195 1.00 10.64 726 TRP A N 1
ATOM 2120 C CA . TRP A 1 273 ? 114.581 20.523 118.439 1.00 10.11 726 TRP A CA 1
ATOM 2121 C C . TRP A 1 273 ? 114.489 20.874 116.960 1.00 13.32 726 TRP A C 1
ATOM 2122 O O . TRP A 1 273 ? 113.557 20.435 116.280 1.00 11.38 726 TRP A O 1
ATOM 2133 N N . HIS A 1 274 ? 115.460 21.613 116.423 1.00 10.20 727 HIS A N 1
ATOM 2134 C CA . HIS A 1 274 ? 115.400 21.842 114.986 1.00 12.89 727 HIS A CA 1
ATOM 2135 C C . HIS A 1 274 ? 115.550 20.507 114.275 1.00 13.79 727 HIS A C 1
ATOM 2136 O O . HIS A 1 274 ? 116.253 19.607 114.746 1.00 13.69 727 HIS A O 1
ATOM 2143 N N . ALA A 1 275 ? 114.824 20.349 113.153 1.00 14.99 728 ALA A N 1
ATOM 2144 C CA . ALA A 1 275 ? 114.824 19.067 112.453 1.00 15.38 728 ALA A CA 1
ATOM 2145 C C . ALA A 1 275 ? 116.228 18.652 112.023 1.00 14.14 728 ALA A C 1
ATOM 2146 O O . ALA A 1 275 ? 116.639 17.496 112.232 1.00 15.44 728 ALA A O 1
ATOM 2148 N N . ALA A 1 276 ? 116.992 19.585 111.463 1.00 13.88 729 ALA A N 1
ATOM 2149 C CA . ALA A 1 276 ? 118.335 19.266 110.977 1.00 15.36 729 ALA A CA 1
ATOM 2150 C C . ALA A 1 276 ? 119.329 19.287 112.129 1.00 14.91 729 ALA A C 1
ATOM 2151 O O . ALA A 1 276 ? 119.421 20.297 112.837 1.00 15.89 729 ALA A O 1
ATOM 2153 N N . PRO A 1 277 ? 120.070 18.205 112.357 1.00 14.56 730 PRO A N 1
ATOM 2154 C CA . PRO A 1 277 ? 120.990 18.189 113.500 1.00 17.74 730 PRO A CA 1
ATOM 2155 C C . PRO A 1 277 ? 122.013 19.323 113.471 1.00 17.56 730 PRO A C 1
ATOM 2156 O O . PRO A 1 277 ? 122.359 19.869 114.532 1.00 15.79 730 PRO A O 1
ATOM 2160 N N . SER A 1 278 ? 122.462 19.752 112.284 1.00 19.26 731 SER A N 1
ATOM 2161 C CA . SER A 1 278 ? 123.409 20.858 112.205 1.00 22.08 731 SER A CA 1
ATOM 2162 C C . SER A 1 278 ? 122.795 22.215 112.545 1.00 19.38 731 SER A C 1
ATOM 2163 O O . SER A 1 278 ? 123.539 23.181 112.740 1.00 25.80 731 SER A O 1
ATOM 2166 N N . GLN A 1 279 ? 121.468 22.327 112.616 1.00 15.68 732 GLN A N 1
ATOM 2167 C CA . GLN A 1 279 ? 120.813 23.582 112.960 1.00 19.11 732 GLN A CA 1
ATOM 2168 C C . GLN A 1 279 ? 120.508 23.679 114.447 1.00 16.75 732 GLN A C 1
ATOM 2169 O O . GLN A 1 279 ? 119.915 24.667 114.889 1.00 19.58 732 GLN A O 1
ATOM 2175 N N . ARG A 1 280 ? 120.848 22.658 115.205 1.00 12.66 733 ARG A N 1
ATOM 2176 C CA . ARG A 1 280 ? 120.767 22.694 116.656 1.00 11.42 733 ARG A CA 1
ATOM 2177 C C . ARG A 1 280 ? 122.061 23.278 117.211 1.00 12.57 733 ARG A C 1
ATOM 2178 O O . ARG A 1 280 ? 123.140 23.112 116.609 1.00 14.65 733 ARG A O 1
ATOM 2186 N N . PRO A 1 281 ? 122.003 23.964 118.349 1.00 12.01 73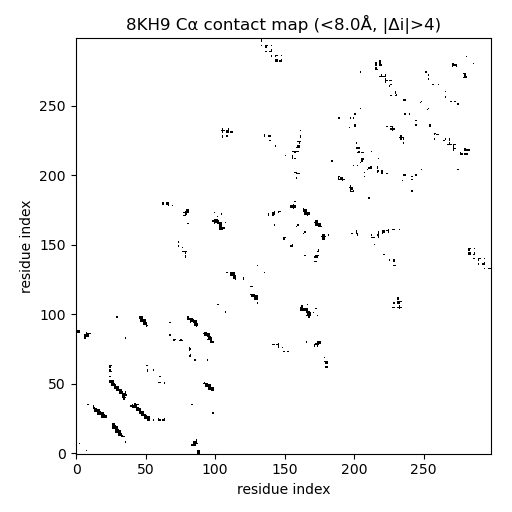4 PRO A N 1
ATOM 2187 C CA . PRO A 1 281 ? 123.237 24.433 118.986 1.00 14.23 734 PRO A CA 1
ATOM 2188 C C . PRO A 1 281 ? 124.143 23.256 119.321 1.00 12.30 734 PRO A C 1
ATOM 2189 O O . PRO A 1 281 ? 123.691 22.120 119.469 1.00 12.06 734 PRO A O 1
ATOM 2193 N N . THR A 1 282 ? 125.438 23.535 119.470 1.00 14.37 735 THR A N 1
ATOM 2194 C CA . THR A 1 282 ? 126.333 22.566 120.113 1.00 12.14 735 THR A CA 1
ATOM 2195 C C . THR A 1 282 ? 126.281 22.730 121.618 1.00 11.21 735 THR A C 1
ATOM 2196 O O . THR A 1 282 ? 125.787 23.739 122.139 1.00 11.70 735 THR A O 1
ATOM 2200 N N . PHE A 1 283 ? 126.823 21.737 122.323 1.00 12.30 736 PHE A N 1
ATOM 2201 C CA . PHE A 1 283 ? 126.916 21.869 123.768 1.00 11.32 736 PHE A CA 1
ATOM 2202 C C . PHE A 1 283 ? 127.743 23.082 124.166 1.00 11.99 736 PHE A C 1
ATOM 2203 O O . PHE A 1 283 ? 127.395 23.782 125.120 1.00 12.25 736 PHE A O 1
ATOM 2211 N N . LYS A 1 284 ? 128.831 23.361 123.443 1.00 13.02 737 LYS A N 1
ATOM 2212 C CA . LYS A 1 284 ? 129.598 24.574 123.743 1.00 14.04 737 LYS A CA 1
ATOM 2213 C C . LYS A 1 284 ? 128.727 25.831 123.636 1.00 11.86 737 LYS A C 1
ATOM 2214 O O . LYS A 1 284 ? 128.774 26.714 124.500 1.00 14.07 737 LYS A O 1
ATOM 2220 N N . GLN A 1 285 ? 127.886 25.901 122.600 1.00 12.94 738 GLN A N 1
ATOM 2221 C CA . GLN A 1 285 ? 126.974 27.037 122.446 1.00 12.63 738 GLN A CA 1
ATOM 2222 C C . GLN A 1 285 ? 125.904 27.075 123.534 1.00 12.65 738 GLN A C 1
ATOM 2223 O O . GLN A 1 285 ? 125.516 28.159 123.983 1.00 12.72 738 GLN A O 1
ATOM 2229 N N . LEU A 1 286 ? 125.426 25.911 123.989 1.00 11.83 739 LEU A N 1
ATOM 2230 C CA . LEU A 1 286 ? 124.418 25.909 125.046 1.00 9.91 739 LEU A CA 1
ATOM 2231 C C . LEU A 1 286 ? 125.023 26.359 126.372 1.00 11.56 739 LEU A C 1
ATOM 2232 O O . LEU A 1 286 ? 124.376 27.073 127.138 1.00 11.53 739 LEU A O 1
ATOM 2237 N N . VAL A 1 287 ? 126.268 25.949 126.644 1.00 11.94 740 VAL A N 1
ATOM 2238 C CA . VAL A 1 287 ? 126.960 26.396 127.855 1.00 11.83 740 VAL A CA 1
ATOM 2239 C C . VAL A 1 287 ? 127.057 27.912 127.870 1.00 12.48 740 VAL A C 1
ATOM 2240 O O . VAL A 1 287 ? 126.729 28.565 128.865 1.00 13.73 740 VAL A O 1
ATOM 2244 N N . GLU A 1 288 ? 127.461 28.499 126.736 1.00 13.02 741 GLU A N 1
ATOM 2245 C CA . GLU A 1 288 ? 127.609 29.951 126.658 1.00 16.08 741 GLU A CA 1
ATOM 2246 C C . GLU A 1 288 ? 126.266 30.659 126.787 1.00 12.21 741 GLU A C 1
ATOM 2247 O O . GLU A 1 288 ? 126.162 31.671 127.490 1.00 13.65 741 GLU A O 1
ATOM 2253 N N . ALA A 1 289 ? 125.235 30.168 126.094 1.00 12.03 742 ALA A N 1
ATOM 2254 C CA . ALA A 1 289 ? 123.922 30.812 126.165 1.00 13.66 742 ALA A CA 1
ATOM 2255 C C . ALA A 1 289 ? 123.347 30.741 127.572 1.00 12.26 742 ALA A C 1
ATOM 2256 O O . ALA A 1 289 ? 122.817 31.730 128.092 1.00 12.56 742 ALA A O 1
ATOM 2258 N N . LEU A 1 290 ? 123.450 29.577 128.215 1.00 11.71 743 LEU A N 1
ATOM 2259 C CA . LEU A 1 290 ? 122.926 29.464 129.570 1.00 12.10 743 LEU A CA 1
ATOM 2260 C C . LEU A 1 290 ? 123.767 30.259 130.564 1.00 12.69 743 LEU A C 1
ATOM 2261 O O . LEU A 1 290 ? 123.211 30.803 131.517 1.00 13.15 743 LEU A O 1
ATOM 2266 N N . ASP A 1 291 ? 125.081 30.356 130.346 1.00 11.90 744 ASP A N 1
ATOM 2267 C CA . ASP A 1 291 ? 125.893 31.177 131.249 1.00 15.97 744 ASP A CA 1
ATOM 2268 C C . ASP A 1 291 ? 125.468 32.642 131.174 1.00 12.67 744 ASP A C 1
ATOM 2269 O O . ASP A 1 291 ? 125.387 33.321 132.201 1.00 16.34 744 ASP A O 1
ATOM 2274 N N . LYS A 1 292 ? 125.155 33.147 129.981 1.00 12.84 745 LYS A N 1
ATOM 2275 C CA . LYS A 1 292 ? 124.705 34.535 129.891 1.00 11.99 745 LYS A CA 1
ATOM 2276 C C . LYS A 1 292 ? 123.433 34.768 130.694 1.00 15.04 745 LYS A C 1
ATOM 2277 O O . LYS A 1 292 ? 123.318 35.775 131.396 1.00 18.02 745 LYS A O 1
ATOM 2283 N N . VAL A 1 293 ? 122.466 33.855 130.620 1.00 12.36 746 VAL A N 1
ATOM 2284 C CA . VAL A 1 293 ? 121.259 34.017 131.414 1.00 13.60 746 VAL A CA 1
ATOM 2285 C C . VAL A 1 293 ? 121.592 33.929 132.897 1.00 12.90 746 VAL A C 1
ATOM 2286 O O . VAL A 1 293 ? 121.111 34.737 133.702 1.00 14.97 746 VAL A O 1
ATOM 2290 N N . LEU A 1 294 ? 122.410 32.937 133.274 1.00 14.20 747 LEU A N 1
ATOM 2291 C CA . LEU A 1 294 ? 122.713 32.707 134.676 1.00 14.95 747 LEU A CA 1
ATOM 2292 C C . LEU A 1 294 ? 123.402 33.920 135.266 1.00 15.63 747 LEU A C 1
ATOM 2293 O O . LEU A 1 294 ? 123.047 34.374 136.366 1.00 19.22 747 LEU A O 1
ATOM 2298 N N . LEU A 1 295 ? 124.368 34.485 134.536 1.00 16.33 748 LEU A N 1
ATOM 2299 C CA . LEU A 1 295 ? 125.071 35.655 135.049 1.00 19.11 748 LEU A CA 1
ATOM 2300 C C . LEU A 1 295 ? 124.132 36.847 135.180 1.00 19.02 748 LEU A C 1
ATOM 2301 O O . LEU A 1 295 ? 124.183 37.567 136.186 1.00 21.22 748 LEU A O 1
ATOM 2306 N N . ALA A 1 296 ? 123.257 37.058 134.190 1.00 18.78 749 ALA A N 1
ATOM 2307 C CA . ALA A 1 296 ? 122.329 38.182 134.245 1.00 16.96 749 ALA A CA 1
ATOM 2308 C C . ALA A 1 296 ? 121.413 38.091 135.460 1.00 23.30 749 ALA A C 1
ATOM 2309 O O . ALA A 1 296 ? 121.100 39.109 136.084 1.00 27.86 749 ALA A O 1
ATOM 2311 N N . VAL A 1 297 ? 120.978 36.880 135.821 1.00 22.41 750 VAL A N 1
ATOM 2312 C CA . VAL A 1 297 ? 119.987 36.740 136.888 1.00 28.21 750 VAL A CA 1
ATOM 2313 C C . VAL A 1 297 ? 120.624 36.505 138.240 1.00 21.46 750 VAL A C 1
ATOM 2314 O O . VAL A 1 297 ? 119.909 36.440 139.253 1.00 27.08 750 VAL A O 1
ATOM 2318 N N . SER A 1 298 ? 121.942 36.377 138.296 1.00 23.91 751 SER A N 1
ATOM 2319 C CA . SER A 1 298 ? 122.669 36.195 139.545 1.00 24.75 751 SER A CA 1
ATOM 2320 C C . SER A 1 298 ? 123.340 37.475 140.027 1.00 33.29 751 SER A C 1
ATOM 2321 O O . SER A 1 298 ? 124.102 37.434 141.001 1.00 39.69 751 SER A O 1
ATOM 2324 N N . GLU A 1 299 ? 123.077 38.601 139.367 1.00 37.74 752 GLU A N 1
ATOM 2325 C CA . GLU A 1 299 ? 123.657 39.883 139.757 1.00 48.31 752 GLU A CA 1
ATOM 2326 C C . GLU A 1 299 ? 122.938 40.457 140.978 1.00 41.48 752 GLU A C 1
ATOM 2327 O O . GLU A 1 299 ? 121.709 40.562 140.987 1.00 40.81 752 GLU A O 1
#

Secondary structure (DSSP, 8-state):
----TTTB--GGGEEEEEEEEE-SS-EEEEEEEE-SSTTSTT-EEEEEEEE--TT--HHHHHHHHHHHHHHHHH---TTBPPEEEEE-SSS--EEEEE--TT-BHHHHHHTTPPPPTTSPP-STTTT--S--HHHHHHHHHHHHHHHHHHHHTT---S---GGGEEE-TT--EEE-STT----TTS--TT---TT---GGGG--HHHHHH----HHHHHHHHHHHHHHHHTTSPPSSTT--HHHHHHHHHTT--PPPPTT--HHHHHHHHHHT-SSGGGSPPHHHHHHHHHHHHHHHT-

Solvent-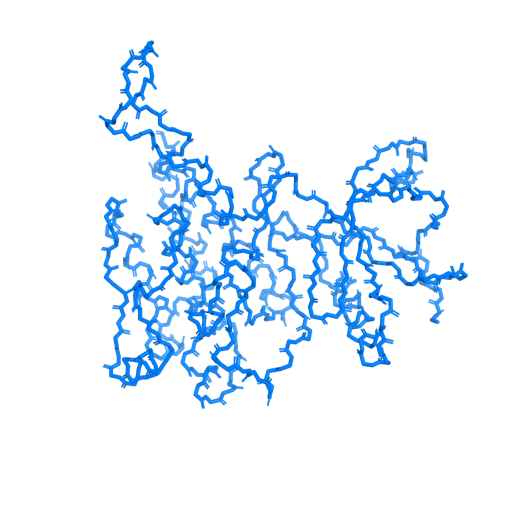accessible surface area: 15274 Å² total; per-residue (Å²): 112,113,100,45,110,147,54,46,14,76,49,140,84,17,88,84,42,55,99,86,39,126,40,99,11,0,41,34,12,96,2,64,0,72,9,42,69,115,89,128,68,125,84,56,44,74,2,8,0,11,25,44,55,151,127,39,56,128,132,32,71,54,19,0,33,56,5,6,74,41,10,35,149,8,38,86,45,124,0,0,6,17,13,57,0,0,0,20,66,175,42,82,16,24,0,0,15,47,33,13,78,73,24,21,0,58,102,5,0,104,82,61,100,77,53,43,153,106,130,92,111,132,55,138,168,44,106,111,18,94,31,54,65,44,62,16,0,28,4,0,33,21,0,0,71,0,2,58,26,0,48,72,129,85,11,48,0,74,18,0,0,0,102,4,0,43,0,12,114,110,52,23,0,20,0,10,48,3,22,13,40,73,25,18,145,149,56,97,59,130,46,135,62,126,141,42,37,19,41,5,19,10,20,1,28,21,2,10,66,94,81,72,38,53,44,30,4,2,0,1,6,0,0,0,0,0,17,1,0,11,28,34,0,10,62,1,5,92,80,23,76,6,132,76,0,49,57,34,17,183,144,42,62,35,6,119,121,8,105,185,3,36,80,105,0,34,34,16,0,98,72,0,3,73,80,41,48,104,126,7,15,54,1,146,108,0,19,88,31,0,35,131,26,27,117,76,58,73,129

B-factor: mean 20.16, std 10.35, range [7.21, 81.82]

Foldseek 3Di:
DDDDPVFADDPVQKAWDAWDAADDQWTKTKIWGACLPVVRRGDIDIWIKIFGDPVHDPVSVVQVVQVLVCLVQLDDDQAAWHWSHWHDPDDTTITITHDAVCAFQLSNLVVFDFDDPVDDDDDDCNRPTPDDDLLLLVLLLSNLVQLVSCVVSVWFAQQDARNQWGQHPVRRTHGHRTRGDDPLVDDPQQDADPVGARSVLLFQCCCVPPVDDDQLRVLLSSLVRLVCSQVSNDHPPPPAHRVRVVVCVVVVDDDDDDPPDDVLSVVLSVQSNDNDSVSHDGSVVSSVSSVVVSVVVVD

GO terms:
  GO:0005007 fibroblast growth factor receptor activity (F, IGI)
  GO:0008284 positive regulation of cell population proliferation (P, IGI)
  GO:0008543 fibroblast growth factor receptor signaling pathway (P, IGI)
  GO:0008543 fibroblast growth factor receptor signaling pathway (P, IPI)
  GO:0005007 fibroblast growth factor receptor activity (F, IDA)
  GO:0008201 heparin binding (F, IDA)
  GO:0005783 endoplasmic reticulum (C, IDA)
  GO:0005886 plasma membrane (C, IDA)
  GO:0005911 cell-cell junction (C, IDA)
  GO:0017134 fibroblast growth factor binding (F, IDA)
  GO:0018108 peptidyl-tyrosine phosphorylation (P, IDA)
  GO:0046777 protein autophosphorylation (P, IDA)
  GO:0008284 positive regulation of cell population proliferation (P, IDA)
  GO:0008543 fibroblast growth factor receptor signaling pathway (P, IDA)
  GO:0004713 protein tyrosine kinase activity (F, EXP)
  GO:0043085 positive regulation of catalytic activity (P, IMP)
  GO:0045862 positive regulation of proteolysis (P, IMP)
  GO:0010715 regulation of extracellular matrix disassembly (P, IMP)
  GO:2000573 positive regulation of DNA biosynthetic process (P, IMP)
  GO:0016477 cell migration (P, IMP)

Sequence (299 aa):
LPLDPLWEFPRDRLVLGKPLGEGAFGQVVRAEAFGMDPARPDQASTVAVKMLKDNASDKDLADLVSEMEVMKLIGRHKNIINLLGVCTQEGPLYVIMECAAKGNLREFLRARRPPGPDLSPDGPRSSEGPLSFPVLVSCAYQVARGMQYLESRKCIHRDLAARNVLVTEDNVMKIADFGLARGVHHIDYYKKTSNGRLPVKWMAPEALFDEVYTHQSDVWSFGILLWEIFTLGGSPYPGIPVEELFSLLREGHRMDRPPHCPPELYGLMRECWHAAPSQRPTFKQLVEALDKVLLAVSE

Radius of gyration: 20.23 Å; Cα contacts (8 Å, |Δi|>4): 483; chains: 1; bounding box: 51×54×48 Å